Protein AF-A0A1H8LAN0-F1 (afdb_monomer_lite)

Sequence (332 aa):
MALQALLEEQQTVLEVLNEGLVVLDEQGCIKALNHYARQLFRVGRDLLGSPFKSLGQSELSDAVLLGGGEGVRDLDCTFELHDRSHLACLVSVCPLEQGGRIVSLRENRRGTIFLDEIGDMSFDAQVSLLRVLQEGEVTRVGAKKSLRVNVRIIAATHRNLSQAVAEGAFREDLYYRLNVLNLTVPPLRMRRDDVPLLARHFLARCARSLRKSTRDLSAGALDMLGAYDWPGNVRELENVIERATNLAMSELIQPGDLALEIRQRGRPSTWGSAPEPRTAPDLGTHEMNAIIAALTDTRGNIRLAAQRLNVSRGGLYNKMSRYGLKVDAFRS

Secondary structure (DSSP, 8-state):
-HHHHHHHHHHHHHHHT--EEEEEETTSBEEEE-HHHHHHHT--STTTTSBGGGS-B-S--HHHHSTTSPPEEEEEEEEE-TTS-EEEEEEEEEEETTTEEEEEEEE---EEEEE--GGG--HHHHHHHHHHHHH-EEE-TT-SSEEE--EEEEE--SS-HHHHHHTTSS-HHHHHHHTTS--PPPPGGG-GGGHHHHHHHHHHHHHHHHT----EE-HHHHHHHHHS---S-HHHHHHHHHHHHHH--SSEE-GGGS------------S-----------HHHHHHHHHHHHHHHTTT-HHHHHHHTT--HHHHHHHHHHTT--GGGG--

Structure (mmCIF, N/CA/C/O backbone):
data_AF-A0A1H8LAN0-F1
#
_entry.id   AF-A0A1H8LAN0-F1
#
loop_
_atom_site.group_PDB
_atom_site.id
_atom_site.type_symbol
_atom_site.label_atom_id
_atom_site.label_alt_id
_atom_site.label_comp_id
_atom_site.label_asym_id
_atom_site.label_entity_id
_atom_site.label_seq_id
_atom_site.pdbx_PDB_ins_code
_atom_site.Cartn_x
_atom_site.Cartn_y
_atom_site.Cartn_z
_atom_site.occupancy
_atom_site.B_iso_or_equiv
_atom_site.auth_seq_id
_atom_site.auth_comp_id
_atom_site.auth_asym_id
_atom_site.auth_atom_id
_atom_site.pdbx_PDB_model_num
ATOM 1 N N . MET A 1 1 ? -5.480 48.713 18.761 1.00 55.84 1 MET A N 1
ATOM 2 C CA . MET A 1 1 ? -4.694 48.199 17.617 1.00 55.84 1 MET A CA 1
ATOM 3 C C . MET A 1 1 ? -3.813 47.016 18.021 1.00 55.84 1 MET A C 1
ATOM 5 O O . MET A 1 1 ? -4.002 45.960 17.446 1.00 55.84 1 MET A O 1
ATOM 9 N N . ALA A 1 2 ? -2.954 47.112 19.050 1.00 56.16 2 ALA A N 1
ATOM 10 C CA . ALA A 1 2 ? -2.100 45.984 19.474 1.00 56.16 2 ALA A CA 1
ATOM 11 C C . ALA A 1 2 ? -2.869 44.741 19.981 1.00 56.16 2 ALA A C 1
ATOM 13 O O . ALA A 1 2 ? -2.520 43.626 19.622 1.00 56.16 2 ALA A O 1
ATOM 14 N N . LEU A 1 3 ? -3.948 44.919 20.758 1.00 39.88 3 LEU A N 1
ATOM 15 C CA . LEU A 1 3 ? -4.743 43.795 21.282 1.00 39.88 3 LEU A CA 1
ATOM 16 C C . LEU A 1 3 ? -5.518 43.043 20.184 1.00 39.88 3 LEU A C 1
ATOM 18 O O . LEU A 1 3 ? -5.616 41.827 20.233 1.00 39.88 3 LEU A O 1
ATOM 22 N N . GLN A 1 4 ? -6.044 43.757 19.183 1.00 53.31 4 GLN A N 1
ATOM 23 C CA . GLN A 1 4 ? -6.735 43.142 18.040 1.00 53.31 4 GLN A CA 1
ATOM 24 C C . GLN A 1 4 ? -5.767 42.364 17.150 1.00 53.31 4 GLN A C 1
ATOM 26 O O . GLN A 1 4 ? -6.076 41.238 16.790 1.00 53.31 4 GLN A O 1
ATOM 31 N N . ALA A 1 5 ? -4.580 42.915 16.880 1.00 49.34 5 ALA A N 1
ATOM 32 C CA . ALA A 1 5 ? -3.540 42.210 16.134 1.00 49.34 5 ALA A CA 1
ATOM 33 C C . ALA A 1 5 ? -3.068 40.941 16.867 1.00 49.34 5 ALA A C 1
ATOM 35 O O . ALA A 1 5 ? -2.902 39.899 16.247 1.00 49.34 5 ALA A O 1
ATOM 36 N N . LEU A 1 6 ? -2.930 41.002 18.197 1.00 47.97 6 LEU A N 1
ATOM 37 C CA . LEU A 1 6 ? -2.543 39.849 19.013 1.00 47.97 6 LEU A CA 1
ATOM 38 C C . LEU A 1 6 ? -3.645 38.776 19.063 1.00 47.97 6 LEU A C 1
ATOM 40 O O . LEU A 1 6 ? -3.348 37.586 19.057 1.00 47.97 6 LEU A O 1
ATOM 44 N N . LEU A 1 7 ? -4.918 39.186 19.079 1.00 47.97 7 LEU A N 1
ATOM 45 C CA . LEU A 1 7 ? -6.062 38.275 18.982 1.00 47.97 7 LEU A CA 1
ATOM 46 C C . LEU A 1 7 ? -6.155 37.621 17.598 1.00 47.97 7 LEU A C 1
ATOM 48 O O . LEU A 1 7 ? -6.409 36.424 17.526 1.00 47.97 7 LEU A O 1
ATOM 52 N N . GLU A 1 8 ? -5.910 38.365 16.518 1.00 54.00 8 GLU A N 1
ATOM 53 C CA . GLU A 1 8 ? -5.863 37.824 15.152 1.00 54.00 8 GLU A CA 1
ATOM 54 C C . GLU A 1 8 ? -4.692 36.848 14.962 1.00 54.00 8 GLU A C 1
ATOM 56 O O . GLU A 1 8 ? -4.867 35.778 14.378 1.00 54.00 8 GLU A O 1
ATOM 61 N N . GLU A 1 9 ? -3.514 37.163 15.506 1.00 54.69 9 GLU A N 1
ATOM 62 C CA . GLU A 1 9 ? -2.340 36.285 15.474 1.00 54.69 9 GLU A CA 1
ATOM 63 C C . GLU A 1 9 ? -2.584 34.996 16.274 1.00 54.69 9 GLU A C 1
ATOM 65 O O . GLU A 1 9 ? -2.362 33.896 15.764 1.00 54.69 9 GLU A O 1
ATOM 70 N N . GLN A 1 10 ? -3.141 35.100 17.488 1.00 51.84 10 GLN A N 1
ATOM 71 C CA . GLN A 1 10 ? -3.534 33.929 18.275 1.00 51.84 10 GLN A CA 1
ATOM 72 C C . GLN A 1 10 ? -4.615 33.102 17.577 1.00 51.84 10 GLN A C 1
ATOM 74 O O . GLN A 1 10 ? -4.529 31.877 17.558 1.00 51.84 10 GLN A O 1
ATOM 79 N N . GLN A 1 11 ? -5.607 33.739 16.957 1.00 51.75 11 GLN A N 1
ATOM 80 C CA . GLN A 1 11 ? -6.664 33.041 16.232 1.00 51.75 11 GLN A CA 1
ATOM 81 C C . GLN A 1 11 ? -6.118 32.298 15.002 1.00 51.75 11 GLN A C 1
ATOM 83 O O . GLN A 1 11 ? -6.487 31.147 14.779 1.00 51.75 11 GLN A O 1
ATOM 88 N N . THR A 1 12 ? -5.162 32.895 14.286 1.00 55.06 12 THR A N 1
ATOM 89 C CA . THR A 1 12 ? -4.458 32.263 13.157 1.00 55.06 12 THR A CA 1
ATOM 90 C C . THR A 1 12 ? -3.647 31.045 13.613 1.00 55.06 12 THR A C 1
ATOM 92 O O . THR A 1 12 ? -3.709 29.988 12.988 1.00 55.06 12 THR A O 1
ATOM 95 N N . VAL A 1 13 ? -2.927 31.142 14.738 1.00 54.59 13 VAL A N 1
ATOM 96 C CA . VAL A 1 13 ? -2.181 30.008 15.318 1.00 54.59 13 VAL A CA 1
ATOM 97 C C . VAL A 1 13 ? -3.124 28.868 15.711 1.00 54.59 13 VAL A C 1
ATOM 99 O O . VAL A 1 13 ? -2.825 27.706 15.442 1.00 54.59 13 VAL A O 1
ATOM 102 N N . LEU A 1 14 ? -4.284 29.182 16.292 1.00 52.09 14 LEU A N 1
ATOM 103 C CA . LEU A 1 14 ? -5.286 28.184 16.678 1.00 52.09 14 LEU A CA 1
ATOM 104 C C . LEU A 1 14 ? -5.975 27.523 15.470 1.00 52.09 14 LEU A C 1
ATOM 106 O O . LEU A 1 14 ? -6.468 26.404 15.598 1.00 52.09 14 LEU A O 1
ATOM 110 N N . GLU A 1 15 ? -6.004 28.177 14.306 1.00 52.09 15 GLU A N 1
ATOM 111 C CA . GLU A 1 15 ? -6.536 27.617 13.054 1.00 52.09 15 GLU A CA 1
ATOM 112 C C . GLU A 1 15 ? -5.558 26.651 12.364 1.00 52.09 15 GLU A C 1
ATOM 114 O O . GLU A 1 15 ? -5.991 25.673 11.755 1.00 52.09 15 GLU A O 1
ATOM 119 N N . VAL A 1 16 ? -4.244 26.853 12.512 1.00 50.50 16 VAL A N 1
ATOM 120 C CA . VAL A 1 16 ? -3.209 25.965 11.939 1.00 50.50 16 VAL A CA 1
ATOM 121 C C . VAL A 1 16 ? -3.155 24.597 12.634 1.00 50.50 16 VAL A C 1
ATOM 123 O O . VAL A 1 16 ? -2.694 23.617 12.044 1.00 50.50 16 VAL A O 1
ATOM 126 N N . LEU A 1 17 ? -3.651 24.493 13.869 1.00 55.66 17 LEU A N 1
ATOM 127 C CA . LEU A 1 17 ? -3.504 23.286 14.685 1.00 55.66 17 LEU A CA 1
ATOM 128 C C . LEU A 1 17 ? -4.363 22.092 14.222 1.00 55.66 17 LEU A C 1
ATOM 130 O O . LEU A 1 17 ? -4.127 20.986 14.693 1.00 55.66 17 LEU A O 1
ATOM 134 N N . ASN A 1 18 ? -5.308 22.255 13.281 1.00 65.12 18 ASN A N 1
ATOM 135 C CA . ASN A 1 18 ? -6.290 21.211 12.914 1.00 65.12 18 ASN A CA 1
ATOM 136 C C . ASN A 1 18 ? -6.990 20.589 14.149 1.00 65.12 18 ASN A C 1
ATOM 138 O O . ASN A 1 18 ? -7.398 19.427 14.128 1.00 65.12 18 ASN A O 1
ATOM 142 N N . GLU A 1 19 ? -7.113 21.358 15.236 1.00 80.94 19 GLU A N 1
ATOM 143 C CA . GLU A 1 19 ? -7.798 20.965 16.465 1.00 80.94 19 GLU A CA 1
ATOM 144 C C . GLU A 1 19 ? -8.987 21.899 16.704 1.00 80.94 19 GLU A C 1
ATOM 146 O O . GLU A 1 19 ? -8.909 23.124 16.558 1.00 80.94 19 GLU A O 1
ATOM 151 N N . GLY A 1 20 ? -10.125 21.316 17.059 1.00 85.81 20 GLY A N 1
ATOM 152 C CA . GLY A 1 20 ? -11.320 22.041 17.451 1.00 85.81 20 GLY A CA 1
ATOM 153 C C . GLY A 1 20 ? -11.174 22.434 18.904 1.00 85.81 20 GLY A C 1
ATOM 154 O O . GLY A 1 20 ? -11.032 21.570 19.757 1.00 85.81 20 GLY A O 1
ATOM 155 N N . LEU A 1 21 ? -11.200 23.725 19.201 1.00 87.62 21 LEU A N 1
ATOM 156 C CA . LEU A 1 21 ? -11.059 24.216 20.565 1.00 87.62 21 LEU A CA 1
ATOM 157 C C . LEU A 1 21 ? -12.384 24.791 21.037 1.00 87.62 21 LEU A C 1
ATOM 159 O O . LEU A 1 21 ? -12.949 25.672 20.383 1.00 87.62 21 LEU A O 1
ATOM 163 N N . VAL A 1 22 ? -12.851 24.304 22.183 1.00 88.94 22 VAL A N 1
ATOM 164 C CA . VAL A 1 22 ? -14.050 24.780 22.873 1.00 88.94 22 VAL A CA 1
ATOM 165 C C . VAL A 1 22 ? -13.671 25.148 24.303 1.00 88.94 22 VAL A C 1
ATOM 167 O O . VAL A 1 22 ? -13.083 24.348 25.024 1.00 88.94 22 VAL A O 1
ATOM 170 N N . VAL A 1 23 ? -13.995 26.367 24.717 1.00 88.62 23 VAL A N 1
ATOM 171 C CA . VAL A 1 23 ? -13.760 26.860 26.078 1.00 88.62 23 VAL A CA 1
ATOM 172 C C . VAL A 1 23 ? -15.078 26.846 26.834 1.00 88.62 23 VAL A C 1
ATOM 174 O O . VAL A 1 23 ? -16.063 27.413 26.359 1.00 88.62 23 VAL A O 1
ATOM 177 N N . LEU A 1 24 ? -15.080 26.226 28.010 1.00 89.31 24 LEU A N 1
ATOM 178 C CA . LEU A 1 24 ? -16.229 26.084 28.898 1.00 89.31 24 LEU A CA 1
ATOM 179 C C . LEU A 1 24 ? -16.046 26.901 30.184 1.00 89.31 24 LEU A C 1
ATOM 181 O O . LEU A 1 24 ? -14.918 27.061 30.662 1.00 89.31 24 LEU A O 1
ATOM 185 N N . ASP A 1 25 ? -17.147 27.401 30.744 1.00 89.19 25 ASP A N 1
ATOM 186 C CA . ASP A 1 25 ? -17.198 27.932 32.115 1.00 89.19 25 ASP A CA 1
ATOM 187 C C . ASP A 1 25 ? -17.304 26.813 33.174 1.00 89.19 25 ASP A C 1
ATOM 189 O O . ASP A 1 25 ? -17.274 25.624 32.849 1.00 89.19 25 ASP A O 1
ATOM 193 N N . GLU A 1 26 ? -17.400 27.182 34.458 1.00 86.56 26 GLU A N 1
ATOM 194 C CA . GLU A 1 26 ? -17.542 26.231 35.576 1.00 86.56 26 GLU A CA 1
ATOM 195 C C . GLU A 1 26 ? -18.801 25.363 35.465 1.00 86.56 26 GLU A C 1
ATOM 197 O O . GLU A 1 26 ? -18.817 24.231 35.957 1.00 86.56 26 GLU A O 1
ATOM 202 N N . GLN A 1 27 ? -19.838 25.889 34.809 1.00 85.94 27 GLN A N 1
ATOM 203 C CA . GLN A 1 27 ? -21.132 25.249 34.600 1.00 85.94 27 GLN A CA 1
ATOM 204 C C . GLN A 1 27 ? -21.158 24.374 33.333 1.00 85.94 27 GLN A C 1
ATOM 206 O O . GLN A 1 27 ? -22.171 23.728 33.061 1.00 85.94 27 GLN A O 1
ATOM 211 N N . GLY A 1 28 ? -20.056 24.302 32.576 1.00 85.06 28 GLY A N 1
ATOM 212 C CA . GLY A 1 28 ? -19.956 23.503 31.353 1.00 85.06 28 GLY A CA 1
ATOM 213 C C . GLY A 1 28 ? -20.622 24.148 30.130 1.00 85.06 28 GLY A C 1
ATOM 214 O O . GLY A 1 28 ? -20.894 23.458 29.140 1.00 85.06 28 GLY A O 1
ATOM 215 N N . CYS A 1 29 ? -20.895 25.452 30.180 1.00 90.31 29 CYS A N 1
ATOM 216 C CA . CYS A 1 29 ? -21.455 26.223 29.076 1.00 90.31 29 CYS A CA 1
ATOM 217 C C . CYS A 1 29 ? -20.354 26.822 28.193 1.00 90.31 29 CYS A C 1
ATOM 219 O O . CYS A 1 29 ? -19.275 27.197 28.653 1.00 90.31 29 CYS A O 1
ATOM 221 N N . ILE A 1 30 ? -20.627 26.914 26.891 1.00 90.12 30 ILE A N 1
ATOM 222 C CA . ILE A 1 30 ? -19.649 27.320 25.877 1.00 90.12 30 ILE A CA 1
ATOM 223 C C . ILE A 1 30 ? -19.386 28.829 25.969 1.00 90.12 30 ILE A C 1
ATOM 225 O O . ILE A 1 30 ? -20.227 29.639 25.580 1.00 90.12 30 ILE A O 1
ATOM 229 N N . LYS A 1 31 ? -18.187 29.217 26.417 1.00 89.62 31 LYS A N 1
ATOM 230 C CA . LYS A 1 31 ? -17.708 30.613 26.403 1.00 89.62 31 LYS A CA 1
ATOM 231 C C . LYS A 1 31 ? -17.110 31.011 25.061 1.00 89.62 31 LYS A C 1
ATOM 233 O O . LYS A 1 31 ? -17.224 32.164 24.653 1.00 89.62 31 LYS A O 1
ATOM 238 N N . ALA A 1 32 ? -16.441 30.077 24.394 1.00 85.19 32 ALA A N 1
ATOM 239 C CA . ALA A 1 32 ? -15.828 30.307 23.094 1.00 85.19 32 ALA A CA 1
ATOM 240 C C . ALA A 1 32 ? -15.686 28.995 22.323 1.00 85.19 32 ALA A C 1
ATOM 242 O O . ALA A 1 32 ? -15.498 27.936 22.919 1.00 85.19 32 ALA A O 1
ATOM 243 N N . LEU A 1 33 ? -15.712 29.079 20.993 1.00 87.62 33 LEU A N 1
ATOM 244 C CA . LEU A 1 33 ? -15.202 28.014 20.139 1.00 87.62 33 LEU A CA 1
ATOM 245 C C . LEU A 1 33 ? -14.505 28.573 18.902 1.00 87.62 33 LEU A C 1
ATOM 247 O O . LEU A 1 33 ? -14.947 29.590 18.353 1.00 87.62 33 LEU A O 1
ATOM 251 N N . ASN A 1 34 ? -13.439 27.902 18.464 1.00 84.44 34 ASN A N 1
ATOM 252 C CA . ASN A 1 34 ? -12.720 28.280 17.250 1.00 84.44 34 ASN A CA 1
ATOM 253 C C . ASN A 1 34 ? -13.495 27.877 15.979 1.00 84.44 34 ASN A C 1
ATOM 255 O O . ASN A 1 34 ? -14.482 27.135 16.014 1.00 84.44 34 ASN A O 1
ATOM 259 N N . HIS A 1 35 ? -13.054 28.395 14.832 1.00 81.38 35 HIS A N 1
ATOM 260 C CA . HIS A 1 35 ? -13.694 28.132 13.544 1.00 81.38 35 HIS A CA 1
ATOM 261 C C . HIS A 1 35 ? -13.706 26.637 13.187 1.00 81.38 35 HIS A C 1
ATOM 263 O O . HIS A 1 35 ? -14.726 26.121 12.735 1.00 81.38 35 HIS A O 1
ATOM 269 N N . TYR A 1 36 ? -12.611 25.924 13.454 1.00 82.50 36 TYR A N 1
ATOM 270 C CA . TYR A 1 36 ? -12.508 24.499 13.148 1.00 82.50 36 TYR A CA 1
ATOM 271 C C . TYR A 1 36 ? -13.496 23.649 13.966 1.00 82.50 36 TYR A C 1
ATOM 273 O O . TYR A 1 36 ? -14.184 22.808 13.394 1.00 82.50 36 TYR A O 1
ATOM 281 N N . ALA A 1 37 ? -13.686 23.929 15.263 1.00 86.69 37 ALA A N 1
ATOM 282 C CA . ALA A 1 37 ? -14.736 23.288 16.061 1.00 86.69 37 ALA A CA 1
ATOM 283 C C . ALA A 1 37 ? -16.140 23.540 15.477 1.00 86.69 37 ALA A C 1
ATOM 285 O O . ALA A 1 37 ? -16.954 22.623 15.422 1.00 86.69 37 ALA A O 1
ATOM 286 N N . ARG A 1 38 ? -16.428 24.745 14.960 1.00 87.25 38 ARG A N 1
ATOM 287 C CA . ARG A 1 38 ? -17.726 25.019 14.305 1.00 87.25 38 ARG A CA 1
ATOM 288 C C . ARG A 1 38 ? -17.934 24.145 13.076 1.00 87.25 38 ARG A C 1
ATOM 290 O O . ARG A 1 38 ? -19.030 23.630 12.874 1.00 87.25 38 ARG A O 1
ATOM 297 N N . GLN A 1 39 ? -16.885 23.976 12.273 1.00 84.94 39 GLN A N 1
ATOM 298 C CA . GLN A 1 39 ? -16.926 23.135 11.080 1.00 84.94 39 GLN A CA 1
ATOM 299 C C . GLN A 1 39 ? -17.098 21.654 11.425 1.00 84.94 39 GLN A C 1
ATOM 301 O O . GLN A 1 39 ? -17.929 20.996 10.805 1.00 84.94 39 GLN A O 1
ATOM 306 N N . LEU A 1 40 ? -16.370 21.153 12.431 1.00 84.25 40 LEU A N 1
ATOM 307 C CA . LEU A 1 40 ? -16.461 19.761 12.883 1.00 84.25 40 LEU A CA 1
ATOM 308 C C . LEU A 1 40 ? -17.890 19.380 13.277 1.00 84.25 40 LEU A C 1
ATOM 310 O O . LEU A 1 40 ? -18.420 18.384 12.793 1.00 84.25 40 LEU A O 1
ATOM 314 N N . PHE A 1 41 ? -18.532 20.201 14.109 1.00 86.19 41 PHE A N 1
ATOM 315 C CA . PHE A 1 41 ? -19.883 19.936 14.612 1.00 86.19 41 PHE A CA 1
ATOM 316 C C . PHE A 1 41 ? -20.995 20.451 13.684 1.00 86.19 41 PHE A C 1
ATOM 318 O O . PHE A 1 41 ? -22.172 20.210 13.941 1.00 86.19 41 PHE A O 1
ATOM 325 N N . ARG A 1 42 ? -20.633 21.138 12.589 1.00 85.12 42 ARG A N 1
ATOM 326 C CA . ARG A 1 42 ? -21.555 21.746 11.610 1.00 85.12 42 ARG A CA 1
ATOM 327 C C . ARG A 1 42 ? -22.541 22.728 12.248 1.00 85.12 42 ARG A C 1
ATOM 329 O O . ARG A 1 42 ? -23.721 22.754 11.911 1.00 85.12 42 ARG A O 1
ATOM 336 N N . VAL A 1 43 ? -22.056 23.535 13.185 1.00 83.00 43 VAL A N 1
ATOM 337 C CA . VAL A 1 43 ? -22.893 24.408 14.019 1.00 83.00 43 VAL A CA 1
ATOM 338 C C . VAL A 1 43 ? -22.756 25.893 13.677 1.00 83.00 43 VAL A C 1
ATOM 340 O O . VAL A 1 43 ? -21.696 26.369 13.264 1.00 83.00 43 VAL A O 1
ATOM 343 N N . GLY A 1 44 ? -23.853 26.634 13.872 1.00 75.38 44 GLY A N 1
ATOM 344 C CA . GLY A 1 44 ? -23.935 28.085 13.675 1.00 75.38 44 GLY A CA 1
ATOM 345 C C . GLY A 1 44 ? -23.300 28.914 14.801 1.00 75.38 44 GLY A C 1
ATOM 346 O O . GLY A 1 44 ? -22.640 28.394 15.700 1.00 75.38 44 GLY A O 1
ATOM 347 N N . ARG A 1 45 ? -23.489 30.241 14.757 1.00 67.62 45 ARG A N 1
ATOM 348 C CA . ARG A 1 45 ? -22.907 31.184 15.738 1.00 67.62 45 ARG A CA 1
ATOM 349 C C . ARG A 1 45 ? -23.653 31.232 17.082 1.00 67.62 45 ARG A C 1
ATOM 351 O O . ARG A 1 45 ? -23.083 31.725 18.052 1.00 67.62 45 ARG A O 1
ATOM 358 N N . ASP A 1 46 ? -24.852 30.662 17.165 1.00 74.94 46 ASP A N 1
ATOM 359 C CA . ASP A 1 46 ? -25.794 30.849 18.283 1.00 74.94 46 ASP A CA 1
ATOM 360 C C . ASP A 1 46 ? -25.627 29.833 19.429 1.00 74.94 46 ASP A C 1
ATOM 362 O O . ASP A 1 46 ? -26.594 29.434 20.071 1.00 74.94 46 ASP A O 1
ATOM 366 N N . LEU A 1 47 ? -24.396 29.382 19.689 1.00 80.31 47 LEU A N 1
ATOM 367 C CA . LEU A 1 47 ? -24.106 28.370 20.716 1.00 80.31 47 LEU A CA 1
ATOM 368 C C . LEU A 1 47 ? -23.416 28.910 21.968 1.00 80.31 47 LEU A C 1
ATOM 370 O O . LEU A 1 47 ? -23.235 28.169 22.936 1.00 80.31 47 LEU A O 1
ATOM 374 N N . LEU A 1 48 ? -23.018 30.181 21.973 1.00 84.94 48 LEU A N 1
ATOM 375 C CA . LEU A 1 48 ? -22.402 30.784 23.152 1.00 84.94 48 LEU A CA 1
ATOM 376 C C . LEU A 1 48 ? -23.408 30.815 24.311 1.00 84.94 48 LEU A C 1
ATOM 378 O O . LEU A 1 48 ? -24.560 31.199 24.131 1.00 84.94 48 LEU A O 1
ATOM 382 N N . GLY A 1 49 ? -22.974 30.379 25.491 1.00 83.88 49 GLY A N 1
ATOM 383 C CA . GLY A 1 49 ? -23.819 30.238 26.679 1.00 83.88 49 GLY A CA 1
ATOM 384 C C . GLY A 1 49 ? -24.682 28.972 26.711 1.00 83.88 49 GLY A C 1
ATOM 385 O O . GLY A 1 49 ? -25.317 28.708 27.728 1.00 83.88 49 GLY A O 1
ATOM 386 N N . SER A 1 50 ? -24.696 28.165 25.645 1.00 89.38 50 SER A N 1
ATOM 387 C CA . SER A 1 50 ? -25.363 26.859 25.662 1.00 89.38 50 SER A CA 1
ATOM 388 C C . SER A 1 50 ? -24.473 25.780 26.306 1.00 89.38 50 SER A C 1
ATOM 390 O O . SER A 1 50 ? -23.244 25.910 26.272 1.00 89.38 50 SER A O 1
ATOM 392 N N . PRO A 1 51 ? -25.050 24.706 26.880 1.00 88.94 51 PRO A N 1
ATOM 393 C CA . PRO A 1 51 ? -24.273 23.591 27.429 1.00 88.94 51 PRO A CA 1
ATOM 394 C C . PRO A 1 51 ? -23.445 22.896 26.345 1.00 88.94 51 PRO A C 1
ATOM 396 O O . PRO A 1 51 ? -23.936 22.753 25.233 1.00 88.94 51 PRO A O 1
ATOM 399 N N . PHE A 1 52 ? -22.262 22.356 26.661 1.00 88.00 52 PHE A N 1
ATOM 400 C CA . PHE A 1 52 ? -21.420 21.625 25.690 1.00 88.00 52 PHE A CA 1
ATOM 401 C C . PHE A 1 52 ? -22.170 20.532 24.897 1.00 88.00 52 PHE A C 1
ATOM 403 O O . PHE A 1 52 ? -21.912 20.330 23.713 1.00 88.00 52 PHE A O 1
ATOM 410 N N . LYS A 1 53 ? -23.159 19.878 25.523 1.00 87.44 53 LYS A N 1
ATOM 411 C CA . LYS A 1 53 ? -24.043 18.875 24.898 1.00 87.44 53 LYS A CA 1
ATOM 412 C C . LYS A 1 53 ? -24.847 19.402 23.698 1.00 87.44 53 LYS A C 1
ATOM 414 O O . LYS A 1 53 ? -25.359 18.598 22.926 1.00 87.44 53 LYS A O 1
ATOM 419 N N . SER A 1 54 ? -24.964 20.720 23.521 1.00 86.19 54 SER A N 1
ATOM 420 C CA . SER A 1 54 ? -25.596 21.335 22.346 1.00 86.19 54 SER A CA 1
ATOM 421 C C . SER A 1 54 ? -24.806 21.106 21.052 1.00 86.19 54 SER A C 1
ATOM 423 O O . SER A 1 54 ? -25.390 21.156 19.972 1.00 86.19 54 SER A O 1
ATOM 425 N N . LEU A 1 55 ? -23.499 20.824 21.150 1.00 85.31 55 LEU A N 1
ATOM 426 C CA . LEU A 1 55 ? -22.657 20.467 20.005 1.00 85.31 55 LEU A CA 1
ATOM 427 C C . LEU A 1 55 ? -22.985 19.064 19.476 1.00 85.31 55 LEU A C 1
ATOM 429 O O . LEU A 1 55 ? -22.945 18.836 18.270 1.00 85.31 55 LEU A O 1
ATOM 433 N N . GLY A 1 56 ? -23.336 18.137 20.367 1.00 85.06 56 GLY A N 1
ATOM 434 C CA . GLY A 1 56 ? -23.700 16.760 20.047 1.00 85.06 56 GLY A CA 1
ATOM 435 C C . GLY A 1 56 ? -23.770 15.892 21.303 1.00 85.06 56 GLY A C 1
ATOM 436 O O . GLY A 1 56 ? -23.134 16.192 22.318 1.00 85.06 56 GLY A O 1
ATOM 437 N N . GLN A 1 57 ? -24.537 14.803 21.243 1.00 84.94 57 GLN A N 1
ATOM 438 C CA . GLN A 1 57 ? -24.586 13.829 22.337 1.00 84.94 57 GLN A CA 1
ATOM 439 C C . GLN A 1 57 ? -23.331 12.953 22.305 1.00 84.94 57 GLN A C 1
ATOM 441 O O . GLN A 1 57 ? -22.924 12.509 21.239 1.00 84.94 57 GLN A O 1
ATOM 446 N N . SER A 1 58 ? -22.698 12.713 23.454 1.00 84.81 58 SER A N 1
ATOM 447 C CA . SER A 1 58 ? -21.487 11.887 23.548 1.00 84.81 58 SER A CA 1
ATOM 448 C C . SER A 1 58 ? -21.411 11.147 24.880 1.00 84.81 58 SER A C 1
ATOM 450 O O . SER A 1 58 ? -22.181 11.414 25.801 1.00 84.81 58 SER A O 1
ATOM 452 N N . GLU A 1 59 ? -20.443 10.241 24.979 1.00 79.19 59 GLU A N 1
ATOM 453 C CA . GLU A 1 59 ? -20.131 9.450 26.177 1.00 79.19 59 GLU A CA 1
ATOM 454 C C . GLU A 1 59 ? -19.382 10.251 27.264 1.00 79.19 59 GLU A C 1
ATOM 456 O O . GLU A 1 59 ? -19.079 9.721 28.334 1.00 79.19 59 GLU A O 1
ATOM 461 N N . LEU A 1 60 ? -19.075 11.531 27.014 1.00 81.19 60 LEU A N 1
ATOM 462 C CA . LEU A 1 60 ? -18.406 12.399 27.982 1.00 81.19 60 LEU A CA 1
ATOM 463 C C . LEU A 1 60 ? -19.307 12.643 29.195 1.00 81.19 60 LEU A C 1
ATOM 465 O O . LEU A 1 60 ? -20.413 13.173 29.081 1.00 81.19 60 LEU A O 1
ATOM 469 N N . SER A 1 61 ? -18.812 12.284 30.378 1.00 77.38 61 SER A N 1
ATOM 470 C CA . SER A 1 61 ? -19.530 12.516 31.627 1.00 77.38 61 SER A CA 1
ATOM 471 C C . SER A 1 61 ? -19.486 13.992 32.030 1.00 77.38 61 SER A C 1
ATOM 473 O O . SER A 1 61 ? -18.474 14.676 31.863 1.00 77.38 61 SER A O 1
ATOM 475 N N . ASP A 1 62 ? -20.572 14.475 32.640 1.00 76.69 62 ASP A N 1
ATOM 476 C CA . ASP A 1 62 ? -20.659 15.863 33.118 1.00 76.69 62 ASP A CA 1
ATOM 477 C C . ASP A 1 62 ? -19.561 16.181 34.149 1.00 76.69 62 ASP A C 1
ATOM 479 O O . ASP A 1 62 ? -19.072 17.303 34.212 1.00 76.69 62 ASP A O 1
ATOM 483 N N . ALA A 1 63 ? -19.078 15.178 34.889 1.00 73.50 63 ALA A N 1
ATOM 484 C CA . ALA A 1 63 ? -17.966 15.321 35.830 1.00 73.50 63 ALA A CA 1
ATOM 485 C C . ALA A 1 63 ? -16.642 15.758 35.167 1.00 73.50 63 ALA A C 1
ATOM 487 O O . ALA A 1 63 ? -15.834 16.439 35.800 1.00 73.50 63 ALA A O 1
ATOM 488 N N . VAL A 1 64 ? -16.417 15.388 33.901 1.00 78.00 64 VAL A N 1
ATOM 489 C CA . VAL A 1 64 ? -15.224 15.789 33.133 1.00 78.00 64 VAL A CA 1
ATOM 490 C C . VAL A 1 64 ? -15.381 17.202 32.565 1.00 78.00 64 VAL A C 1
ATOM 492 O O . VAL A 1 64 ? -14.381 17.882 32.339 1.00 78.00 64 VAL A O 1
ATOM 495 N N . LEU A 1 65 ? -16.619 17.657 32.357 1.00 75.69 65 LEU A N 1
ATOM 496 C CA . LEU A 1 65 ? -16.945 18.944 31.735 1.00 75.69 65 LEU A CA 1
ATOM 497 C C . LEU A 1 65 ? -17.202 20.071 32.753 1.00 75.69 65 LEU A C 1
ATOM 499 O O . LEU A 1 65 ? -16.978 21.233 32.427 1.00 75.69 65 LEU A O 1
ATOM 503 N N . LEU A 1 66 ? -17.613 19.749 33.983 1.00 76.19 66 LEU A N 1
ATOM 504 C CA . LEU A 1 66 ? -17.894 20.707 35.063 1.00 76.19 66 LEU A CA 1
ATOM 505 C C . LEU A 1 66 ? -16.644 21.055 35.885 1.00 76.19 66 LEU A C 1
ATOM 507 O O . LEU A 1 66 ? -15.711 20.255 35.980 1.00 76.19 66 LEU A O 1
ATOM 511 N N . GLY A 1 67 ? -16.599 22.237 36.503 1.00 58.28 67 GLY A N 1
ATOM 512 C CA . GLY A 1 67 ? -15.483 22.659 37.362 1.00 58.28 67 GLY A CA 1
ATOM 513 C C . GLY A 1 67 ? -15.317 21.747 38.588 1.00 58.28 67 GLY A C 1
ATOM 514 O O . GLY A 1 67 ? -16.153 21.773 39.484 1.00 58.28 67 GLY A O 1
ATOM 515 N N . GLY A 1 68 ? -14.261 20.916 38.628 1.00 59.31 68 GLY A N 1
ATOM 516 C CA . GLY A 1 68 ? -13.951 20.062 39.792 1.00 59.31 68 GLY A CA 1
ATOM 517 C C . GLY A 1 68 ? -13.300 18.695 39.514 1.00 59.31 68 GLY A C 1
ATOM 518 O O . GLY A 1 68 ? -12.581 18.191 40.368 1.00 59.31 68 GLY A O 1
ATOM 519 N N . GLY A 1 69 ? -13.507 18.088 38.340 1.00 62.34 69 GLY A N 1
ATOM 520 C CA . GLY A 1 69 ? -12.881 16.807 37.954 1.00 62.34 69 GLY A CA 1
ATOM 521 C C . GLY A 1 69 ? -11.449 16.914 37.399 1.00 62.34 69 GLY A C 1
ATOM 522 O O . GLY A 1 69 ? -11.067 17.954 36.854 1.00 62.34 69 GLY A O 1
ATOM 523 N N . GLU A 1 70 ? -10.670 15.830 37.470 1.00 69.25 70 GLU A N 1
ATOM 524 C CA . GLU A 1 70 ? -9.357 15.743 36.811 1.00 69.25 70 GLU A CA 1
ATOM 525 C C . GLU A 1 70 ? -9.480 15.933 35.289 1.00 69.25 70 GLU A C 1
ATOM 527 O O . GLU A 1 70 ? -10.481 15.568 34.667 1.00 69.25 70 GLU A O 1
ATOM 532 N N . GLY A 1 71 ? -8.469 16.557 34.681 1.00 73.62 71 GLY A N 1
ATOM 533 C CA . GLY A 1 71 ? -8.394 16.672 33.227 1.00 73.62 71 GLY A CA 1
ATOM 534 C C . GLY A 1 71 ? -8.206 15.303 32.573 1.00 73.62 71 GLY A C 1
ATOM 535 O O . GLY A 1 71 ? -7.534 14.430 33.118 1.00 73.62 71 GLY A O 1
ATOM 536 N N . VAL A 1 72 ? -8.765 15.127 31.380 1.00 80.50 72 VAL A N 1
ATOM 537 C CA . VAL A 1 72 ? -8.640 13.892 30.595 1.00 80.50 72 VAL A CA 1
ATOM 538 C C . VAL A 1 72 ? -7.836 14.194 29.338 1.00 80.50 72 VAL A C 1
ATOM 540 O O . VAL A 1 72 ? -7.944 15.281 28.777 1.00 80.50 72 VAL A O 1
ATOM 543 N N . ARG A 1 73 ? -7.004 13.252 28.894 1.00 81.31 73 ARG A N 1
ATOM 544 C CA . ARG A 1 73 ? -6.210 13.393 27.669 1.00 81.31 73 ARG A CA 1
ATOM 545 C C . ARG A 1 73 ? -6.486 12.236 26.726 1.00 81.31 73 ARG A C 1
ATOM 547 O O . ARG A 1 73 ? -6.530 11.095 27.175 1.00 81.31 73 ARG A O 1
ATOM 554 N N . ASP A 1 74 ? -6.626 12.569 25.447 1.00 77.50 74 ASP A N 1
ATOM 555 C CA . ASP A 1 74 ? -6.772 11.635 24.327 1.00 77.50 74 ASP A CA 1
ATOM 556 C C . ASP A 1 74 ? -7.847 10.559 24.548 1.00 77.50 74 ASP A C 1
ATOM 558 O O . ASP A 1 74 ? -7.617 9.368 24.340 1.00 77.50 74 ASP A O 1
ATOM 562 N N . LEU A 1 75 ? -9.036 10.986 24.978 1.00 81.25 75 LEU A N 1
ATOM 563 C CA . LEU A 1 75 ? -10.198 10.114 25.097 1.00 81.25 75 LEU A CA 1
ATOM 564 C C . LEU A 1 75 ? -10.911 10.005 23.748 1.00 81.25 75 LEU A C 1
ATOM 566 O O . LEU A 1 75 ? -11.393 11.006 23.217 1.00 81.25 75 LEU A O 1
ATOM 570 N N . ASP A 1 76 ? -11.018 8.792 23.212 1.00 79.00 76 ASP A N 1
ATOM 571 C CA . ASP A 1 76 ? -11.854 8.524 22.043 1.00 79.00 76 ASP A CA 1
ATOM 572 C C . ASP A 1 76 ? -13.329 8.736 22.400 1.00 79.00 76 ASP A C 1
ATOM 574 O O . ASP A 1 76 ? -13.869 8.057 23.271 1.00 79.00 76 ASP A O 1
ATOM 578 N N . CYS A 1 77 ? -13.979 9.680 21.721 1.00 82.62 77 CYS A N 1
ATOM 579 C CA . CYS A 1 77 ? -15.400 9.966 21.882 1.00 82.62 77 CYS A CA 1
ATOM 580 C C . CYS A 1 77 ? -16.093 9.952 20.521 1.00 82.62 77 CYS A C 1
ATOM 582 O O . CYS A 1 77 ? -15.587 10.505 19.540 1.00 82.62 77 CYS A O 1
ATOM 584 N N . THR A 1 78 ? -17.291 9.376 20.477 1.00 83.81 78 THR A N 1
ATOM 585 C CA . THR A 1 78 ? -18.196 9.516 19.333 1.00 83.81 78 THR A CA 1
ATOM 586 C C . THR A 1 78 ? -19.301 10.495 19.699 1.00 83.81 78 THR A C 1
ATOM 588 O O . THR A 1 78 ? -19.964 10.334 20.722 1.00 83.81 78 THR A O 1
ATOM 591 N N . PHE A 1 79 ? -19.484 11.515 18.867 1.00 87.06 79 PHE A N 1
ATOM 592 C CA . PHE A 1 79 ? -20.548 12.499 18.990 1.00 87.06 79 PHE A CA 1
ATOM 593 C C . PHE A 1 79 ? -21.664 12.178 17.998 1.00 87.06 79 PHE A C 1
ATOM 595 O O . PHE A 1 79 ? -21.400 12.023 16.807 1.00 87.06 79 PHE A O 1
ATOM 602 N N . GLU A 1 80 ? -22.904 12.098 18.465 1.00 86.50 80 GLU A N 1
ATOM 603 C CA . GLU A 1 80 ? -24.097 12.124 17.620 1.00 86.50 80 GLU A CA 1
ATOM 604 C C . GLU A 1 80 ? -24.513 13.582 17.397 1.00 86.50 80 GLU A C 1
ATOM 606 O O . GLU A 1 80 ? -24.829 14.313 18.343 1.00 86.50 80 GLU A O 1
ATOM 611 N N . LEU A 1 81 ? -24.451 14.019 16.140 1.00 87.81 81 LEU A N 1
ATOM 612 C CA . LEU A 1 81 ? -24.761 15.382 15.725 1.00 87.81 81 LEU A CA 1
ATOM 613 C C . LEU A 1 81 ? -26.268 15.566 15.487 1.00 87.81 81 LEU A C 1
ATOM 615 O O . LEU A 1 81 ? -27.036 14.614 15.361 1.00 87.81 81 LEU A O 1
ATOM 619 N N . HIS 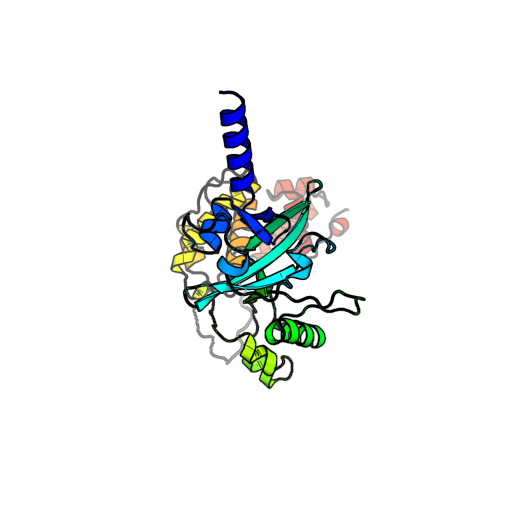A 1 82 ? -26.701 16.822 15.370 1.00 81.19 82 HIS A N 1
ATOM 620 C CA . HIS A 1 82 ? -28.106 17.195 15.159 1.00 81.19 82 HIS A CA 1
ATOM 621 C C . HIS A 1 82 ? -28.718 16.637 13.858 1.00 81.19 82 HIS A C 1
ATOM 623 O O . HIS A 1 82 ? -29.932 16.457 13.774 1.00 81.19 82 HIS A O 1
ATOM 629 N N . ASP A 1 83 ? -27.893 16.343 12.850 1.00 79.06 83 ASP A N 1
ATOM 630 C CA . ASP A 1 83 ? -28.291 15.713 11.585 1.00 79.06 83 ASP A CA 1
ATOM 631 C C . ASP A 1 83 ? -28.300 14.169 11.652 1.00 79.06 83 ASP A C 1
ATOM 633 O O . ASP A 1 83 ? -28.454 13.511 10.622 1.00 79.06 83 ASP A O 1
ATOM 637 N N . ARG A 1 84 ? -28.154 13.592 12.857 1.00 78.25 84 ARG A N 1
ATOM 638 C CA . ARG A 1 84 ? -27.990 12.152 13.141 1.00 78.25 84 ARG A CA 1
ATOM 639 C C . ARG A 1 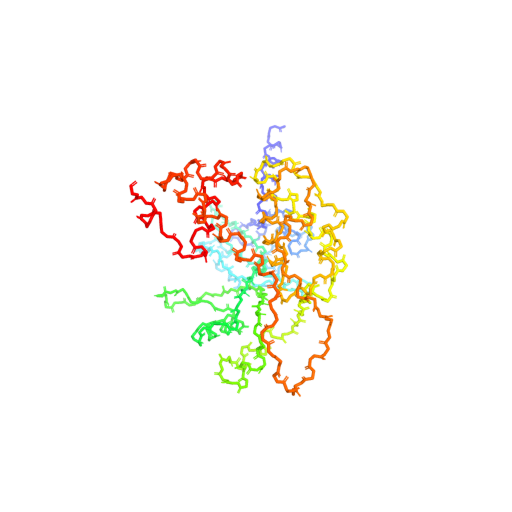84 ? -26.715 11.529 12.571 1.00 78.25 84 ARG A C 1
ATOM 641 O O . ARG A 1 84 ? -26.587 10.306 12.555 1.00 78.25 84 ARG A O 1
ATOM 648 N N . SER A 1 85 ? -25.772 12.330 12.076 1.00 81.69 85 SER A N 1
ATOM 649 C CA . SER A 1 85 ? -24.455 11.819 11.709 1.00 81.69 85 SER A CA 1
ATOM 650 C C . SER A 1 85 ? -23.581 11.617 12.948 1.00 81.69 85 SER A C 1
ATOM 652 O O . SER A 1 85 ? -23.815 12.205 14.004 1.00 81.69 85 SER A O 1
ATOM 654 N N . HIS A 1 86 ? -22.566 10.763 12.815 1.00 82.94 86 HIS A N 1
ATOM 655 C CA . HIS A 1 86 ? -21.608 10.498 13.881 1.00 82.94 86 HIS A CA 1
ATOM 656 C C . HIS A 1 86 ? -20.258 11.140 13.566 1.00 82.94 86 HIS A C 1
ATOM 658 O O . HIS A 1 86 ? -19.724 10.973 12.467 1.00 82.94 86 HIS A O 1
ATOM 664 N N . LEU A 1 87 ? -19.685 11.821 14.554 1.00 83.94 87 LEU A N 1
ATOM 665 C CA . LEU A 1 87 ? -18.355 12.413 14.507 1.00 83.94 87 LEU A CA 1
ATOM 666 C C . LEU A 1 87 ? -17.460 11.730 15.546 1.00 83.94 87 LEU A C 1
ATOM 668 O O . LEU A 1 87 ? -17.682 11.860 16.747 1.00 83.94 87 LEU A O 1
ATOM 672 N N . ALA A 1 88 ? -16.438 11.011 15.087 1.00 81.81 88 ALA A N 1
ATOM 673 C CA . ALA A 1 88 ? -15.430 10.426 15.966 1.00 81.81 88 ALA A CA 1
ATOM 674 C C . ALA A 1 88 ? -14.298 11.433 16.205 1.00 81.81 88 ALA A C 1
ATOM 676 O O . ALA A 1 88 ? -13.667 11.897 15.251 1.00 81.81 88 ALA A O 1
ATOM 677 N N . CYS A 1 89 ? -14.011 11.736 17.469 1.00 84.38 89 CYS A N 1
ATOM 678 C CA . CYS A 1 89 ? -12.959 12.664 17.866 1.00 84.38 89 CYS A CA 1
ATOM 679 C C . CYS A 1 89 ? -12.105 12.108 19.006 1.00 84.38 89 CYS A C 1
ATOM 681 O O . CYS A 1 89 ? -12.612 11.452 19.911 1.00 84.38 89 CYS A O 1
ATOM 683 N N . LEU A 1 90 ? -10.819 12.456 18.996 1.00 83.31 90 LEU A N 1
ATOM 684 C CA . LEU A 1 90 ? -9.990 12.418 20.196 1.00 83.31 90 LEU A CA 1
ATOM 685 C C . LEU A 1 90 ? -10.232 13.698 20.991 1.00 83.31 90 LEU A C 1
ATOM 687 O O . LEU A 1 90 ? -10.047 14.802 20.470 1.00 83.31 90 LEU A O 1
ATOM 691 N N . VAL A 1 91 ? -10.641 13.537 22.245 1.00 87.19 91 VAL A N 1
ATOM 692 C CA . VAL A 1 91 ? -11.018 14.629 23.137 1.00 87.19 91 VAL A CA 1
ATOM 693 C C . VAL A 1 91 ? -10.020 14.736 24.278 1.00 87.19 91 VAL A C 1
ATOM 695 O O . VAL A 1 91 ? -9.757 13.769 24.992 1.00 87.19 91 VAL A O 1
ATOM 698 N N . SER A 1 92 ? -9.478 15.932 24.476 1.00 85.88 92 SER A N 1
ATOM 699 C CA . SER A 1 92 ? -8.688 16.272 25.658 1.00 85.88 92 SER A CA 1
ATOM 700 C C . SER A 1 92 ? -9.350 17.423 26.394 1.00 85.88 92 SER A C 1
ATOM 702 O O . SER A 1 92 ? -9.704 18.424 25.781 1.00 85.88 92 SER A O 1
ATOM 704 N N . VAL A 1 93 ? -9.510 17.290 27.706 1.00 88.31 93 VAL A N 1
ATOM 705 C CA . VAL A 1 93 ? -10.141 18.285 28.569 1.00 88.31 93 VAL A CA 1
ATOM 706 C C . VAL A 1 93 ? -9.145 18.733 29.627 1.00 88.31 93 VAL A C 1
ATOM 708 O O . VAL A 1 93 ? -8.762 17.955 30.500 1.00 88.31 93 VAL A O 1
ATOM 711 N N . CYS A 1 94 ? -8.749 19.999 29.568 1.00 85.38 94 CYS A N 1
ATOM 712 C CA . CYS A 1 94 ? -7.795 20.608 30.487 1.00 85.38 94 CYS A CA 1
ATOM 713 C C . CYS A 1 94 ? -8.504 21.629 31.390 1.00 85.38 94 CYS A C 1
ATOM 715 O O . CYS A 1 94 ? -9.201 22.502 30.864 1.00 85.38 94 CYS A O 1
ATOM 717 N N . PRO A 1 95 ? -8.340 21.565 32.724 1.00 84.00 95 PRO A N 1
ATOM 718 C CA . PRO A 1 95 ? -8.852 22.598 33.617 1.00 84.00 95 PRO A CA 1
ATOM 719 C C . PRO A 1 95 ? -8.078 23.912 33.441 1.00 84.00 95 PRO A C 1
ATOM 721 O O . PRO A 1 95 ? -6.876 23.909 33.178 1.00 84.00 95 PRO A O 1
ATOM 724 N N . LEU A 1 96 ? -8.777 25.032 33.600 1.00 80.00 96 LEU A N 1
ATOM 725 C CA . LEU A 1 96 ? -8.216 26.381 33.645 1.00 80.00 96 LEU A CA 1
ATOM 726 C C . LEU A 1 96 ? -8.098 26.859 35.093 1.00 80.00 96 LEU A C 1
ATOM 728 O O . LEU A 1 96 ? -8.971 26.583 35.914 1.00 80.00 96 LEU A O 1
ATOM 732 N N . GLU A 1 97 ? -7.065 27.653 35.381 1.00 73.06 97 GLU A N 1
ATOM 733 C CA . GLU A 1 97 ? -6.817 28.222 36.717 1.00 73.06 97 GLU A CA 1
ATOM 734 C C . GLU A 1 97 ? -7.951 29.141 37.210 1.00 73.06 97 GLU A C 1
ATOM 736 O O . GLU A 1 97 ? -8.133 29.310 38.409 1.00 73.06 97 GLU A O 1
ATOM 741 N N . GLN A 1 98 ? -8.737 29.713 36.292 1.00 71.25 98 GLN A N 1
ATOM 742 C CA . GLN A 1 98 ? -9.816 30.668 36.580 1.00 71.25 98 GLN A CA 1
ATOM 743 C C . GLN A 1 98 ? -11.216 30.031 36.654 1.00 71.25 98 GLN A C 1
ATOM 745 O O . GLN A 1 98 ? -12.204 30.738 36.474 1.00 71.25 98 GLN A O 1
ATOM 750 N N . GLY A 1 99 ? -11.320 28.713 36.862 1.00 69.00 99 GLY A N 1
ATOM 751 C CA . GLY A 1 99 ? -12.624 28.048 36.977 1.00 69.00 99 GLY A CA 1
ATOM 752 C C . GLY A 1 99 ? -13.288 27.817 35.617 1.00 69.00 99 GLY A C 1
ATOM 753 O O . GLY A 1 99 ? -14.313 28.385 35.272 1.00 69.00 99 GLY A O 1
ATOM 754 N N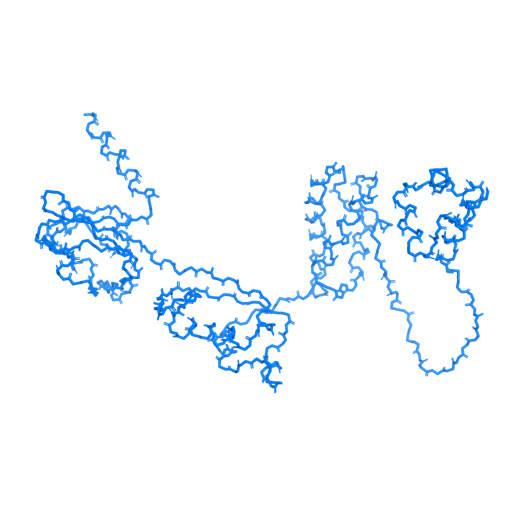 . GLY A 1 100 ? -12.686 26.994 34.771 1.00 83.12 100 GLY A N 1
ATOM 755 C CA . GLY A 1 100 ? -13.257 26.648 33.468 1.00 83.12 100 GLY A CA 1
ATOM 756 C C . GLY A 1 100 ? -12.486 25.509 32.834 1.00 83.12 100 GLY A C 1
ATOM 757 O O . GLY A 1 100 ? -11.579 24.951 33.458 1.00 83.12 100 GLY A O 1
ATOM 758 N N . ARG A 1 101 ? -12.818 25.151 31.594 1.00 85.31 101 ARG A N 1
ATOM 759 C CA . ARG A 1 101 ? -12.121 24.071 30.882 1.00 85.31 101 ARG A CA 1
ATOM 760 C C . ARG A 1 101 ? -11.853 24.418 29.431 1.00 85.31 101 ARG A C 1
ATOM 762 O O . ARG A 1 101 ? -12.654 25.084 28.785 1.00 85.31 101 ARG A O 1
ATOM 769 N N . ILE A 1 102 ? -10.741 23.918 28.908 1.00 87.00 102 ILE A N 1
ATOM 770 C CA . ILE A 1 102 ? -10.482 23.862 27.470 1.00 87.00 102 ILE A CA 1
ATOM 771 C C . ILE A 1 102 ? -10.695 22.425 27.019 1.00 87.00 102 ILE A C 1
ATOM 773 O O . ILE A 1 102 ? -10.062 21.508 27.538 1.00 87.00 102 ILE A O 1
ATOM 777 N N . VAL A 1 103 ? -11.566 22.250 26.035 1.00 88.12 103 VAL A N 1
ATOM 778 C CA . VAL A 1 103 ? -11.793 20.996 25.328 1.00 88.12 103 VAL A CA 1
ATOM 779 C C . VAL A 1 103 ? -11.120 21.105 23.961 1.00 88.12 103 VAL A C 1
ATOM 781 O O . VAL A 1 103 ? -11.524 21.926 23.137 1.00 88.12 103 VAL A O 1
ATOM 784 N N . SER A 1 104 ? -10.084 20.298 23.730 1.00 87.00 104 SER A N 1
ATOM 785 C CA . SER A 1 104 ? -9.499 20.073 22.405 1.00 87.00 104 SER A CA 1
ATOM 786 C C . SER A 1 104 ? -10.136 18.844 21.760 1.00 87.00 104 SER A C 1
ATOM 788 O O . SER A 1 104 ? -10.301 17.808 22.405 1.00 87.00 104 SER A O 1
ATOM 790 N N . LEU A 1 105 ? -10.520 18.991 20.495 1.00 87.19 105 LEU A N 1
ATOM 791 C CA . LEU A 1 105 ? -11.296 18.055 19.691 1.00 87.19 105 LEU A CA 1
ATOM 792 C C . LEU A 1 105 ? -10.539 17.817 18.391 1.00 87.19 105 LEU A C 1
ATOM 794 O O . LEU A 1 105 ? -10.542 18.648 17.486 1.00 87.19 105 LEU A O 1
ATOM 798 N N . ARG A 1 106 ? -9.889 16.669 18.272 1.00 83.81 106 ARG A N 1
ATOM 799 C CA . ARG A 1 106 ? -9.229 16.265 17.032 1.00 83.81 106 ARG A CA 1
ATOM 800 C C . ARG A 1 106 ? -10.115 15.298 16.285 1.00 83.81 106 ARG A C 1
ATOM 802 O O . ARG A 1 106 ? -10.496 14.279 16.849 1.00 83.81 106 ARG A O 1
ATOM 809 N N . GLU A 1 107 ? -10.430 15.592 15.027 1.00 78.06 107 GLU A N 1
ATOM 810 C CA . GLU A 1 107 ? -11.102 14.625 14.157 1.00 78.06 107 GLU A CA 1
ATOM 811 C C . GLU A 1 107 ? -10.284 13.330 14.141 1.00 78.06 107 GLU A C 1
ATOM 813 O O . GLU A 1 107 ? -9.107 13.331 13.770 1.00 78.06 107 GLU A O 1
ATOM 818 N N . ASN A 1 108 ? -10.901 12.219 14.542 1.00 65.25 108 ASN A N 1
ATOM 819 C CA . ASN A 1 108 ? -10.283 10.909 14.436 1.00 65.25 108 ASN A CA 1
ATOM 820 C C . ASN A 1 108 ? -10.377 10.470 12.969 1.00 65.25 108 ASN A C 1
ATOM 822 O O . ASN A 1 108 ? -11.202 9.637 12.582 1.00 65.25 108 ASN A O 1
ATOM 826 N N . ARG A 1 109 ? -9.562 11.094 12.110 1.00 58.34 109 ARG A N 1
ATOM 827 C CA . ARG A 1 109 ? -9.380 10.623 10.739 1.00 58.34 109 ARG A CA 1
ATOM 828 C C . ARG A 1 109 ? -8.855 9.200 10.830 1.00 58.34 109 ARG A C 1
ATOM 830 O O . ARG A 1 109 ? -7.787 8.984 11.397 1.00 58.34 109 ARG A O 1
ATOM 837 N N . ARG A 1 110 ? -9.587 8.239 10.250 1.00 62.38 110 ARG A N 1
ATOM 838 C CA . ARG A 1 110 ? -9.121 6.849 10.147 1.00 62.38 110 ARG A CA 1
ATOM 839 C C . ARG A 1 110 ? -7.702 6.845 9.584 1.00 62.38 110 ARG A C 1
ATOM 841 O O . ARG A 1 110 ? -7.502 7.166 8.411 1.00 62.38 110 ARG A O 1
ATOM 848 N N . GLY A 1 111 ? -6.727 6.457 10.403 1.00 69.88 111 GLY A N 1
ATOM 849 C CA . GLY A 1 111 ? -5.372 6.205 9.922 1.00 69.88 111 GLY A CA 1
ATOM 850 C C . GLY A 1 111 ? -5.419 5.117 8.850 1.00 69.88 111 GLY A C 1
ATOM 851 O O . GLY A 1 111 ? -6.236 4.206 8.944 1.00 69.88 111 GLY A O 1
ATOM 852 N N . THR A 1 112 ? -4.596 5.197 7.805 1.00 77.38 112 THR A N 1
ATOM 853 C CA . THR A 1 112 ? -4.520 4.123 6.800 1.00 77.38 112 THR A CA 1
ATOM 854 C C . THR A 1 112 ? -3.261 3.301 7.021 1.00 77.38 112 THR A C 1
ATOM 856 O O . THR A 1 112 ? -2.166 3.853 7.075 1.00 77.38 112 THR A O 1
ATOM 859 N N . ILE A 1 113 ? -3.421 1.985 7.134 1.00 85.38 113 ILE A N 1
ATOM 860 C CA . ILE A 1 113 ? -2.329 1.018 7.218 1.00 85.38 113 ILE A CA 1
ATOM 861 C C . ILE A 1 113 ? -2.258 0.275 5.887 1.00 85.38 113 ILE A C 1
ATOM 863 O O . ILE A 1 113 ? -3.258 -0.285 5.435 1.00 85.38 113 ILE A O 1
ATOM 867 N N . PHE A 1 114 ? -1.073 0.263 5.280 1.00 89.62 114 PHE A N 1
ATOM 868 C CA . PHE A 1 114 ? -0.765 -0.582 4.132 1.00 89.62 114 PHE A CA 1
ATOM 869 C C . PHE A 1 114 ? 0.036 -1.801 4.595 1.00 89.62 114 PHE A C 1
ATOM 871 O O . PHE A 1 114 ? 1.098 -1.643 5.196 1.00 89.62 114 PHE A O 1
ATOM 878 N N . LEU A 1 115 ? -0.485 -2.998 4.337 1.00 91.75 115 LEU A N 1
ATOM 879 C CA . LEU A 1 115 ? 0.159 -4.273 4.645 1.00 91.75 115 LEU A CA 1
ATOM 880 C C . LEU A 1 115 ? 0.577 -4.940 3.335 1.00 91.75 115 LEU A C 1
ATOM 882 O O . LEU A 1 115 ? -0.282 -5.315 2.538 1.00 91.75 115 LEU A O 1
ATOM 886 N N . ASP A 1 116 ? 1.879 -5.087 3.116 1.00 92.38 116 ASP A N 1
ATOM 887 C CA . ASP A 1 116 ? 2.407 -5.823 1.966 1.00 92.38 116 ASP A CA 1
ATOM 888 C C . ASP A 1 116 ? 2.649 -7.293 2.331 1.00 92.38 116 ASP A C 1
ATOM 890 O O . ASP A 1 116 ? 2.841 -7.626 3.500 1.00 92.38 116 ASP A O 1
ATOM 894 N N . GLU A 1 117 ? 2.619 -8.165 1.327 1.00 92.81 117 GLU A N 1
ATOM 895 C CA . GLU A 1 117 ? 2.902 -9.603 1.451 1.00 92.81 117 GLU A CA 1
ATOM 896 C C . GLU A 1 117 ? 2.080 -10.332 2.537 1.00 92.81 117 GLU A C 1
ATOM 898 O O . GLU A 1 117 ? 2.545 -11.259 3.197 1.00 92.81 117 GLU A O 1
ATOM 903 N N . ILE A 1 118 ? 0.796 -9.979 2.686 1.00 92.69 118 ILE A N 1
ATOM 904 C CA . ILE A 1 118 ? -0.067 -10.541 3.746 1.00 92.69 118 ILE A CA 1
ATOM 905 C C . ILE A 1 118 ? -0.215 -12.073 3.691 1.00 92.69 118 ILE A C 1
ATOM 907 O O . ILE A 1 118 ? -0.444 -12.721 4.710 1.00 92.69 118 ILE A O 1
ATOM 911 N N . GLY A 1 119 ? -0.052 -12.667 2.507 1.00 90.88 119 GLY A N 1
ATOM 912 C CA . GLY A 1 119 ? -0.104 -14.118 2.301 1.00 90.88 119 GLY A CA 1
ATOM 913 C C . GLY A 1 119 ? 1.067 -14.897 2.916 1.00 90.88 119 GLY A C 1
ATOM 914 O O . GLY A 1 119 ? 0.996 -16.121 2.977 1.00 90.88 119 GLY A O 1
ATOM 915 N N . ASP A 1 120 ? 2.121 -14.212 3.363 1.00 91.62 120 ASP A N 1
ATOM 916 C CA . ASP A 1 120 ? 3.300 -14.798 4.011 1.00 91.62 120 ASP A CA 1
ATOM 917 C C . ASP A 1 120 ? 3.257 -14.665 5.548 1.00 91.62 120 ASP A C 1
ATOM 919 O O . ASP A 1 120 ? 4.181 -15.082 6.248 1.00 91.62 120 ASP A O 1
ATOM 923 N N . MET A 1 121 ? 2.182 -14.091 6.102 1.00 92.06 121 MET A N 1
ATOM 924 C CA . MET A 1 121 ? 2.041 -13.881 7.543 1.00 92.06 121 MET A CA 1
ATOM 925 C C . MET A 1 121 ? 1.895 -15.194 8.320 1.00 92.06 121 MET A C 1
ATOM 927 O O . MET A 1 121 ? 1.113 -16.075 7.954 1.00 92.06 121 MET A O 1
ATOM 931 N N . SER A 1 122 ? 2.569 -15.272 9.473 1.00 93.75 122 SER A N 1
ATOM 932 C CA . SER A 1 122 ? 2.382 -16.365 10.431 1.00 93.75 122 SER A CA 1
ATOM 933 C C . SER A 1 122 ? 0.947 -16.413 10.966 1.00 93.75 122 SER A C 1
ATOM 935 O O . SER A 1 122 ? 0.247 -15.398 11.018 1.00 93.75 122 SER A O 1
ATOM 937 N N . PHE A 1 123 ? 0.514 -17.586 11.432 1.00 92.81 123 PHE A N 1
ATOM 938 C CA . PHE A 1 123 ? -0.825 -17.767 12.001 1.00 92.81 123 PHE A CA 1
ATOM 939 C C . PHE A 1 123 ? -1.125 -16.825 13.174 1.00 92.81 123 PHE A C 1
ATOM 941 O O . PHE A 1 123 ? -2.212 -16.253 13.235 1.00 92.81 123 PHE A O 1
ATOM 948 N N . ASP A 1 124 ? -0.162 -16.600 14.067 1.00 91.56 124 ASP A N 1
ATOM 949 C CA . ASP A 1 124 ? -0.337 -15.690 15.207 1.00 91.56 124 ASP A CA 1
ATOM 950 C C . ASP A 1 124 ? -0.541 -14.236 14.759 1.00 91.56 124 ASP A C 1
ATOM 952 O O . ASP A 1 124 ? -1.352 -13.491 15.324 1.00 91.56 124 ASP A O 1
ATOM 956 N N . ALA A 1 125 ? 0.162 -13.830 13.699 1.00 92.06 125 ALA A N 1
ATOM 957 C CA . ALA A 1 125 ? -0.000 -12.512 13.108 1.00 92.06 125 ALA A CA 1
ATOM 958 C C . ALA A 1 125 ? -1.364 -12.381 12.408 1.00 92.06 125 ALA A C 1
ATOM 960 O O . ALA A 1 125 ? -2.007 -11.337 12.520 1.00 92.06 125 ALA A O 1
ATOM 961 N N . GLN A 1 126 ? -1.850 -13.449 11.762 1.00 94.25 126 GLN A N 1
ATOM 962 C CA . GLN A 1 126 ? -3.200 -13.500 11.191 1.00 94.25 126 GLN A CA 1
ATOM 963 C C . GLN A 1 126 ? -4.278 -13.337 12.278 1.00 94.25 126 GLN A C 1
ATOM 965 O O . GLN A 1 126 ? -5.203 -12.548 12.101 1.00 94.25 126 GLN A O 1
ATOM 970 N N . VAL A 1 127 ? -4.140 -14.004 13.432 1.00 91.56 127 VAL A N 1
ATOM 971 C CA . VAL A 1 127 ? -5.066 -13.851 14.576 1.00 91.56 127 VAL A CA 1
ATOM 972 C C . VAL A 1 127 ? -5.042 -12.426 15.131 1.00 91.56 127 VAL A C 1
ATOM 974 O O . VAL A 1 127 ? -6.090 -11.850 15.424 1.00 91.56 127 VAL A O 1
ATOM 977 N N . SER A 1 128 ? -3.853 -11.837 15.253 1.00 90.38 128 SER A N 1
ATOM 978 C CA . SER A 1 128 ? -3.703 -10.464 15.744 1.00 90.38 128 SER A CA 1
ATOM 979 C C . SER A 1 128 ? -4.360 -9.463 14.795 1.00 90.38 128 SER A C 1
ATOM 981 O O . SER A 1 128 ? -5.130 -8.612 15.233 1.00 90.38 128 SER A O 1
ATOM 983 N N . LEU A 1 129 ? -4.127 -9.599 13.487 1.00 92.69 129 LEU A N 1
ATOM 984 C CA . LEU A 1 129 ? -4.749 -8.746 12.478 1.00 92.69 129 LEU A CA 1
ATOM 985 C C . LEU A 1 129 ? -6.266 -8.930 12.418 1.00 92.69 129 LEU A C 1
ATOM 987 O O . LEU A 1 129 ? -6.999 -7.956 12.246 1.00 92.69 129 LEU A O 1
ATOM 991 N N . LEU A 1 130 ? -6.743 -10.164 12.595 1.00 92.44 130 LEU A N 1
ATOM 992 C CA . LEU A 1 130 ? -8.164 -10.447 12.693 1.00 92.44 130 LEU A CA 1
ATOM 993 C C . LEU A 1 130 ? -8.785 -9.616 13.819 1.00 92.44 130 LEU A C 1
ATOM 995 O O . LEU A 1 130 ? -9.742 -8.901 13.546 1.00 92.44 130 LEU A O 1
ATOM 999 N N . ARG A 1 131 ? -8.207 -9.614 15.030 1.00 89.56 131 ARG A N 1
ATOM 1000 C CA . ARG A 1 131 ? -8.693 -8.785 16.155 1.00 89.56 131 ARG A CA 1
ATOM 1001 C C . ARG A 1 131 ? -8.729 -7.296 15.822 1.00 89.56 131 ARG A C 1
ATOM 1003 O O . ARG A 1 131 ? -9.726 -6.643 16.109 1.00 89.56 131 ARG A O 1
ATOM 1010 N N . VAL A 1 132 ? -7.719 -6.772 15.126 1.00 90.06 132 VAL A N 1
ATOM 1011 C CA . VAL A 1 132 ? -7.739 -5.375 14.654 1.00 90.06 132 VAL A CA 1
ATOM 1012 C C . VAL A 1 132 ? -8.922 -5.120 13.716 1.00 90.06 132 VAL A C 1
ATOM 1014 O O . VAL A 1 132 ? -9.610 -4.112 13.851 1.00 90.06 132 VAL A O 1
ATOM 1017 N N . LEU A 1 133 ? -9.195 -6.037 12.786 1.00 86.75 133 LEU A N 1
ATOM 1018 C CA . LEU A 1 133 ? -10.304 -5.923 11.834 1.00 86.75 133 LEU A CA 1
ATOM 1019 C C . LEU A 1 133 ? -11.685 -6.172 12.464 1.00 86.75 133 LEU A C 1
ATOM 1021 O O . LEU A 1 133 ? -12.678 -5.668 11.939 1.00 86.75 133 LEU A O 1
ATOM 1025 N N . GLN A 1 134 ? -11.783 -6.981 13.525 1.00 85.56 134 GLN A N 1
ATOM 1026 C CA . GLN A 1 134 ? -13.057 -7.308 14.184 1.00 85.56 134 GLN A CA 1
ATOM 1027 C C . GLN A 1 134 ? -13.412 -6.343 15.305 1.00 85.56 134 GLN A C 1
ATOM 1029 O O . GLN A 1 134 ? -14.516 -5.810 15.328 1.00 85.56 134 GLN A O 1
ATOM 1034 N N . GLU A 1 135 ? -12.484 -6.160 16.234 1.00 83.62 135 GLU A N 1
ATOM 1035 C CA . GLU A 1 135 ? -12.704 -5.481 17.508 1.00 83.62 135 GLU A CA 1
ATOM 1036 C C . GLU A 1 135 ? -12.202 -4.034 17.449 1.00 83.62 135 GLU A C 1
ATOM 1038 O O . GLU A 1 135 ? -12.608 -3.204 18.260 1.00 83.62 135 GLU A O 1
ATOM 1043 N N . GLY A 1 136 ? -11.350 -3.707 16.469 1.00 81.75 136 GLY A N 1
ATOM 1044 C CA . GLY A 1 136 ? -10.668 -2.419 16.426 1.00 81.75 136 GLY A CA 1
ATOM 1045 C C . GLY A 1 136 ? -9.710 -2.275 17.598 1.00 81.75 136 GLY A C 1
ATOM 1046 O O . GLY A 1 136 ? -9.569 -1.182 18.122 1.00 81.75 136 GLY A O 1
ATOM 1047 N N . GLU A 1 137 ? -9.099 -3.368 18.058 1.00 82.88 137 GLU A N 1
ATOM 1048 C CA . GLU A 1 137 ? -8.233 -3.378 19.236 1.00 82.88 137 GLU A CA 1
ATOM 1049 C C . GLU A 1 137 ? -6.831 -3.893 18.909 1.00 82.88 137 GLU A C 1
ATOM 1051 O O . GLU A 1 137 ? -6.655 -4.850 18.155 1.00 82.88 137 GLU A O 1
ATOM 1056 N N . VAL A 1 138 ? -5.819 -3.256 19.499 1.00 86.06 138 VAL A N 1
ATOM 1057 C CA . VAL A 1 138 ? -4.408 -3.648 19.397 1.00 86.06 138 VAL A CA 1
ATOM 1058 C C . VAL A 1 138 ? -3.816 -3.776 20.794 1.00 86.06 138 VAL A C 1
ATOM 1060 O O . VAL A 1 138 ? -3.968 -2.890 21.635 1.00 86.06 138 VAL A O 1
ATOM 1063 N N . THR A 1 139 ? -3.065 -4.848 21.031 1.00 83.12 139 THR A N 1
ATOM 1064 C CA . THR A 1 139 ? -2.281 -5.025 22.259 1.00 83.12 139 THR A CA 1
ATOM 1065 C C . THR A 1 139 ? -0.807 -4.792 21.959 1.00 83.12 139 THR A C 1
ATOM 1067 O O . THR A 1 139 ? -0.238 -5.422 21.070 1.00 83.12 139 THR A O 1
ATOM 1070 N N . ARG A 1 140 ? -0.163 -3.886 22.705 1.00 80.88 140 ARG A N 1
ATOM 1071 C CA . ARG A 1 140 ? 1.294 -3.708 22.610 1.00 80.88 140 ARG A CA 1
ATOM 1072 C C . ARG A 1 140 ? 1.998 -4.956 23.143 1.00 80.88 140 ARG A C 1
ATOM 1074 O O . ARG A 1 140 ? 1.521 -5.580 24.090 1.00 80.88 140 ARG A O 1
ATOM 1081 N N . VAL A 1 141 ? 3.160 -5.282 22.584 1.00 83.56 141 VAL A N 1
ATOM 1082 C CA . VAL A 1 141 ? 3.977 -6.409 23.060 1.00 83.56 141 VAL A CA 1
ATOM 1083 C C . VAL A 1 141 ? 4.293 -6.220 24.548 1.00 83.56 141 VAL A C 1
ATOM 1085 O O . VAL A 1 141 ? 4.793 -5.174 24.955 1.00 83.56 141 VAL A O 1
ATOM 1088 N N . GLY A 1 142 ? 3.951 -7.217 25.368 1.00 80.94 142 GLY A N 1
ATOM 1089 C CA . GLY A 1 142 ? 4.147 -7.191 26.823 1.00 80.94 142 GLY A CA 1
ATOM 1090 C C . GLY A 1 142 ? 3.107 -6.393 27.624 1.00 80.94 142 GLY A C 1
ATOM 1091 O O . GLY A 1 142 ? 3.142 -6.421 28.853 1.00 80.94 142 GLY A O 1
ATOM 1092 N N . ALA A 1 143 ? 2.160 -5.708 26.976 1.00 81.62 143 ALA A N 1
ATOM 1093 C CA . ALA A 1 143 ? 1.092 -4.992 27.669 1.00 81.62 143 ALA A CA 1
ATOM 1094 C C . ALA A 1 143 ? -0.095 -5.915 27.990 1.00 81.62 143 ALA A C 1
ATOM 1096 O O . ALA A 1 143 ? -0.452 -6.791 27.210 1.00 81.62 143 ALA A O 1
ATOM 1097 N N . LYS A 1 144 ? -0.749 -5.676 29.134 1.00 76.88 144 LYS A N 1
ATOM 1098 C CA . LYS A 1 144 ? -1.979 -6.391 29.531 1.00 76.88 144 LYS A CA 1
ATOM 1099 C C . LYS A 1 144 ? -3.266 -5.734 29.024 1.00 76.88 144 LYS A C 1
ATOM 1101 O O . LYS A 1 144 ? -4.309 -6.373 29.039 1.00 76.88 144 LYS A O 1
ATOM 1106 N N . LYS A 1 145 ? -3.207 -4.459 28.627 1.00 79.56 145 LYS A N 1
ATOM 1107 C CA . LYS A 1 145 ? -4.367 -3.685 28.165 1.00 79.56 145 LYS A CA 1
ATOM 1108 C C . LYS A 1 145 ? -4.339 -3.546 26.644 1.00 79.56 145 LYS A C 1
ATOM 1110 O O . LYS A 1 145 ? -3.286 -3.227 26.085 1.00 79.56 145 LYS A O 1
ATOM 1115 N N . SER A 1 146 ? -5.482 -3.782 26.005 1.00 80.75 146 SER A N 1
ATOM 1116 C CA . SER A 1 146 ? -5.719 -3.434 24.605 1.00 80.75 146 SER A CA 1
ATOM 1117 C C . SER A 1 146 ? -6.001 -1.936 24.461 1.00 80.75 146 SER A C 1
ATOM 1119 O O . SER A 1 146 ? -6.354 -1.249 25.422 1.00 80.75 146 SER A O 1
ATOM 1121 N N . LEU A 1 147 ? -5.783 -1.422 23.255 1.00 78.06 147 LEU A N 1
ATOM 1122 C CA . LEU A 1 147 ? -6.075 -0.052 22.853 1.00 78.06 147 LEU A CA 1
ATOM 1123 C C . LEU A 1 147 ? -7.019 -0.095 21.664 1.00 78.06 147 LEU A C 1
ATOM 1125 O O . LEU A 1 147 ? -6.760 -0.839 20.716 1.00 78.06 147 LEU A O 1
ATOM 1129 N N . ARG A 1 148 ? -8.072 0.719 21.700 1.00 77.38 148 ARG A N 1
ATOM 1130 C CA . ARG A 1 148 ? -8.950 0.911 20.549 1.00 77.38 148 ARG A CA 1
ATOM 1131 C C . ARG A 1 148 ? -8.213 1.695 19.464 1.00 77.38 148 ARG A C 1
ATOM 1133 O O . ARG A 1 148 ? -7.474 2.632 19.747 1.00 77.38 148 ARG A O 1
ATOM 1140 N N . VAL A 1 149 ? -8.383 1.269 18.219 1.00 78.62 149 VAL A N 1
ATOM 1141 C CA . VAL A 1 149 ? -7.811 1.881 17.024 1.00 78.62 149 VAL A CA 1
ATOM 1142 C C . VAL A 1 149 ? -8.870 1.960 15.934 1.00 78.62 149 VAL A C 1
ATOM 1144 O O . VAL A 1 149 ? -9.629 1.021 15.694 1.00 78.62 149 VAL A O 1
ATOM 1147 N N . ASN A 1 150 ? -8.889 3.087 15.231 1.00 74.12 150 ASN A N 1
ATOM 1148 C CA . ASN A 1 150 ? -9.776 3.312 14.102 1.00 74.12 150 ASN A CA 1
ATOM 1149 C C . ASN A 1 150 ? -8.940 3.460 12.828 1.00 74.12 150 ASN A C 1
ATOM 1151 O O . ASN A 1 150 ? -8.430 4.538 12.525 1.00 74.12 150 ASN A O 1
ATOM 1155 N N . VAL A 1 151 ? -8.759 2.361 12.091 1.00 80.38 151 VAL A N 1
ATOM 1156 C CA . VAL A 1 151 ? -7.879 2.327 10.914 1.00 80.38 151 VAL A CA 1
ATOM 1157 C C . VAL A 1 151 ? -8.584 1.799 9.671 1.00 80.38 151 VAL A C 1
ATOM 1159 O O . VAL A 1 151 ? -9.491 0.971 9.738 1.00 80.38 151 VAL A O 1
ATOM 1162 N N . ARG A 1 152 ? -8.174 2.296 8.509 1.00 80.19 152 ARG A N 1
ATOM 1163 C CA . ARG A 1 152 ? -8.436 1.698 7.203 1.00 80.19 152 ARG A CA 1
ATOM 1164 C C . ARG A 1 152 ? -7.263 0.786 6.870 1.00 80.19 152 ARG A C 1
ATOM 1166 O O . ARG A 1 152 ? -6.123 1.235 6.900 1.00 80.19 152 ARG A O 1
ATOM 1173 N N . ILE A 1 153 ? -7.534 -0.464 6.519 1.00 84.31 153 ILE A N 1
ATOM 1174 C CA . ILE A 1 153 ? -6.493 -1.402 6.093 1.00 84.31 153 ILE A CA 1
ATOM 1175 C C . ILE A 1 153 ? -6.551 -1.547 4.573 1.00 84.31 153 ILE A C 1
ATOM 1177 O O . ILE A 1 153 ? -7.623 -1.726 3.996 1.00 84.31 153 ILE A O 1
ATOM 1181 N N . ILE A 1 154 ? -5.391 -1.441 3.933 1.00 86.31 154 ILE A N 1
ATOM 1182 C CA . ILE A 1 154 ? -5.160 -1.800 2.536 1.00 86.31 154 ILE A CA 1
ATOM 1183 C C . ILE A 1 154 ? -4.110 -2.906 2.559 1.00 86.31 154 ILE A C 1
ATOM 1185 O O . ILE A 1 154 ? -3.042 -2.717 3.132 1.00 86.31 154 ILE A O 1
ATOM 1189 N N . ALA A 1 155 ? -4.412 -4.055 1.965 1.00 89.06 155 ALA A N 1
ATOM 1190 C CA . ALA A 1 155 ? -3.495 -5.186 1.926 1.00 89.06 155 ALA A CA 1
ATOM 1191 C C . ALA A 1 155 ? -3.114 -5.533 0.484 1.00 89.06 155 ALA A C 1
ATOM 1193 O O . ALA A 1 155 ? -3.935 -5.406 -0.425 1.00 89.06 155 ALA A O 1
ATOM 1194 N N . ALA A 1 156 ? -1.882 -5.990 0.293 1.00 89.06 156 ALA A N 1
ATOM 1195 C CA . ALA A 1 156 ? -1.371 -6.502 -0.968 1.00 89.06 156 ALA A CA 1
ATOM 1196 C C . ALA A 1 156 ? -0.706 -7.867 -0.758 1.00 89.06 156 ALA A C 1
ATOM 1198 O O . ALA A 1 156 ? -0.176 -8.176 0.309 1.00 89.06 156 ALA A O 1
ATOM 1199 N N . THR A 1 157 ? -0.758 -8.717 -1.780 1.00 90.88 157 THR A N 1
ATOM 1200 C CA . THR A 1 157 ? -0.042 -9.993 -1.799 1.00 90.88 157 THR A CA 1
ATOM 1201 C C . THR A 1 157 ? 0.172 -10.463 -3.232 1.00 90.88 157 THR A C 1
ATOM 1203 O O . THR A 1 157 ? -0.613 -10.152 -4.127 1.00 90.88 157 THR A O 1
ATOM 1206 N N . HIS A 1 158 ? 1.245 -11.223 -3.441 1.00 86.56 158 HIS A N 1
ATOM 1207 C CA . HIS A 1 158 ? 1.520 -11.928 -4.689 1.00 86.56 158 HIS A CA 1
ATOM 1208 C C . HIS A 1 158 ? 0.920 -13.348 -4.711 1.00 86.56 158 HIS A C 1
ATOM 1210 O O . HIS A 1 158 ? 0.948 -14.006 -5.751 1.00 86.56 158 HIS A O 1
ATOM 1216 N N . ARG A 1 159 ? 0.405 -13.837 -3.573 1.00 88.56 159 ARG A N 1
ATOM 1217 C CA . ARG A 1 159 ? -0.156 -15.183 -3.426 1.00 88.56 159 ARG A CA 1
ATOM 1218 C C . ARG A 1 159 ? -1.654 -15.191 -3.705 1.00 88.56 159 ARG A C 1
ATOM 1220 O O . ARG A 1 159 ? -2.361 -14.220 -3.439 1.00 88.56 159 ARG A O 1
ATOM 1227 N N . ASN A 1 160 ? -2.159 -16.327 -4.177 1.00 89.81 160 ASN A N 1
ATOM 1228 C CA . ASN A 1 160 ? -3.596 -16.543 -4.261 1.00 89.81 160 ASN A CA 1
ATOM 1229 C C . ASN A 1 160 ? -4.146 -16.924 -2.877 1.00 89.81 160 ASN A C 1
ATOM 1231 O O . ASN A 1 160 ? -3.999 -18.064 -2.439 1.00 89.81 160 ASN A O 1
ATOM 1235 N N . LEU A 1 161 ? -4.780 -15.970 -2.188 1.00 91.00 161 LEU A N 1
ATOM 1236 C CA . LEU A 1 161 ? -5.300 -16.203 -0.839 1.00 91.00 161 LEU A CA 1
ATOM 1237 C C . LEU A 1 161 ? -6.422 -17.245 -0.794 1.00 91.00 161 LEU A C 1
ATOM 1239 O O . LEU A 1 161 ? -6.505 -17.962 0.194 1.00 91.00 161 LEU A O 1
ATOM 1243 N N . SER A 1 162 ? -7.253 -17.383 -1.835 1.00 89.38 162 SER A N 1
ATOM 1244 C CA . SER A 1 162 ? -8.312 -18.405 -1.816 1.00 89.38 162 SER A CA 1
ATOM 1245 C C . SER A 1 162 ? -7.730 -19.817 -1.870 1.00 89.38 162 SER A C 1
ATOM 1247 O O . SER A 1 162 ? -8.198 -20.708 -1.166 1.00 89.38 162 SER A O 1
ATOM 1249 N N . GLN A 1 163 ? -6.652 -20.005 -2.635 1.00 94.12 163 GLN A N 1
ATOM 1250 C CA . GLN A 1 163 ? -5.888 -21.249 -2.633 1.00 94.12 163 GLN A CA 1
ATOM 1251 C C . GLN A 1 163 ? -5.178 -21.466 -1.289 1.00 94.12 163 GLN A C 1
ATOM 1253 O O . GLN A 1 163 ? -5.252 -22.559 -0.737 1.00 94.12 163 GLN A O 1
ATOM 1258 N N . ALA A 1 164 ? -4.564 -20.425 -0.718 1.00 92.12 164 ALA A N 1
ATOM 1259 C CA . ALA A 1 164 ? -3.906 -20.521 0.587 1.00 92.12 164 ALA A CA 1
ATOM 1260 C C . ALA A 1 164 ? -4.883 -20.889 1.721 1.00 92.12 164 ALA A C 1
ATOM 1262 O O . ALA A 1 164 ? -4.495 -21.582 2.660 1.00 92.12 164 ALA A O 1
ATOM 1263 N N . VAL A 1 165 ? -6.150 -20.465 1.631 1.00 93.50 165 VAL A N 1
ATOM 1264 C CA . VAL A 1 165 ? -7.219 -20.909 2.540 1.00 93.50 165 VAL A CA 1
ATOM 1265 C C . VAL A 1 165 ? -7.531 -22.392 2.336 1.00 93.50 165 VAL A C 1
ATOM 1267 O O . VAL A 1 165 ? -7.572 -23.138 3.311 1.00 93.50 165 VAL A O 1
ATOM 1270 N N . ALA A 1 166 ? -7.691 -22.842 1.087 1.00 93.44 166 ALA A N 1
ATOM 1271 C CA . ALA A 1 166 ? -7.964 -24.248 0.777 1.00 93.44 166 ALA A CA 1
ATOM 1272 C C . ALA A 1 166 ? -6.835 -25.195 1.229 1.00 93.44 166 ALA A C 1
ATOM 1274 O O . ALA A 1 166 ? -7.094 -26.321 1.644 1.00 93.44 166 ALA A O 1
ATOM 1275 N N . GLU A 1 167 ? -5.588 -24.727 1.184 1.00 94.25 167 GLU A N 1
ATOM 1276 C CA . GLU A 1 167 ? -4.399 -25.453 1.647 1.00 94.25 167 GLU A CA 1
ATOM 1277 C C . GLU A 1 167 ? -4.179 -25.348 3.167 1.00 94.25 167 GLU A C 1
ATOM 1279 O O . GLU A 1 167 ? -3.250 -25.952 3.702 1.00 94.25 167 GLU A O 1
ATOM 1284 N N . GLY A 1 168 ? -5.010 -24.580 3.880 1.00 91.19 168 GLY A N 1
ATOM 1285 C CA . GLY A 1 168 ? -4.882 -24.374 5.321 1.00 91.19 168 GLY A CA 1
ATOM 1286 C C . GLY A 1 168 ? -3.648 -23.564 5.725 1.00 91.19 168 GLY A C 1
ATOM 1287 O O . GLY A 1 168 ? -3.210 -23.675 6.862 1.00 91.19 168 GLY A O 1
ATOM 1288 N N . ALA A 1 169 ? -3.075 -22.764 4.820 1.00 90.81 169 ALA A N 1
ATOM 1289 C CA . ALA A 1 169 ? -1.960 -21.849 5.088 1.00 90.81 169 ALA A CA 1
ATOM 1290 C C . ALA A 1 169 ? -2.431 -20.433 5.480 1.00 90.81 169 ALA A C 1
ATOM 1292 O O . ALA A 1 169 ? -1.670 -19.646 6.046 1.00 90.81 169 ALA A O 1
ATOM 1293 N N . PHE A 1 170 ? -3.691 -20.102 5.190 1.00 95.00 170 PHE A N 1
ATOM 1294 C CA . PHE A 1 170 ? -4.306 -18.820 5.519 1.00 95.00 170 PHE A CA 1
ATOM 1295 C C . PHE A 1 170 ? -5.683 -19.031 6.143 1.00 95.00 170 PHE A C 1
ATOM 1297 O O . PHE A 1 170 ? -6.432 -19.916 5.731 1.00 95.00 170 PHE A O 1
ATOM 1304 N N . ARG A 1 171 ? -6.039 -18.228 7.147 1.00 94.62 171 ARG A N 1
ATOM 1305 C CA . ARG A 1 171 ? -7.330 -18.379 7.818 1.00 94.62 171 ARG A CA 1
ATOM 1306 C C . ARG A 1 171 ? -8.480 -17.848 6.967 1.00 94.62 171 ARG A C 1
ATOM 1308 O O . ARG A 1 171 ? -8.446 -16.723 6.465 1.00 94.62 171 ARG A O 1
ATOM 1315 N N . GLU A 1 172 ? -9.537 -18.645 6.883 1.00 94.06 172 GLU A N 1
ATOM 1316 C CA . GLU A 1 172 ? -10.755 -18.310 6.146 1.00 94.06 172 GLU A CA 1
ATOM 1317 C C . GLU A 1 172 ? -11.456 -17.054 6.704 1.00 94.06 172 GLU A C 1
ATOM 1319 O O . GLU A 1 172 ? -11.870 -16.174 5.949 1.00 94.06 172 GLU A O 1
ATOM 1324 N N . ASP A 1 173 ? -11.521 -16.917 8.032 1.00 92.94 173 ASP A N 1
ATOM 1325 C CA . ASP A 1 173 ? -12.146 -15.773 8.712 1.00 92.94 173 ASP A CA 1
ATOM 1326 C C . ASP A 1 173 ? -11.457 -14.430 8.404 1.00 92.94 173 ASP A C 1
ATOM 1328 O O . ASP A 1 173 ? -12.119 -13.401 8.229 1.00 92.94 173 ASP A O 1
ATOM 1332 N N . LEU A 1 174 ? -10.129 -14.435 8.299 1.00 93.12 174 LEU A N 1
ATOM 1333 C CA . LEU A 1 174 ? -9.339 -13.279 7.898 1.00 93.12 174 LEU A CA 1
ATOM 1334 C C . LEU A 1 174 ? -9.496 -12.983 6.404 1.00 93.12 174 LEU A C 1
ATOM 1336 O O . LEU A 1 174 ? -9.627 -11.816 6.028 1.00 93.12 174 LEU A O 1
ATOM 1340 N N . TYR A 1 175 ? -9.525 -14.020 5.560 1.00 91.31 175 TYR A N 1
ATOM 1341 C CA . TYR A 1 175 ? -9.691 -13.871 4.114 1.00 91.31 175 TYR A CA 1
ATOM 1342 C C . TYR A 1 175 ? -10.962 -13.092 3.771 1.00 91.31 175 TYR A C 1
ATOM 1344 O O . TYR A 1 175 ? -10.882 -12.090 3.060 1.00 91.31 175 TYR A O 1
ATOM 1352 N N . TYR A 1 176 ? -12.113 -13.470 4.331 1.00 85.62 176 TYR A N 1
ATOM 1353 C CA . TYR A 1 176 ? -13.374 -12.781 4.039 1.00 85.62 176 TYR A CA 1
ATOM 1354 C C . TYR A 1 176 ? -13.428 -11.338 4.557 1.00 85.62 176 TYR A C 1
ATOM 1356 O O . TYR A 1 176 ? -14.132 -10.510 3.985 1.00 85.62 176 TYR A O 1
ATOM 1364 N N . ARG A 1 177 ? -12.671 -11.001 5.608 1.00 86.12 177 ARG A N 1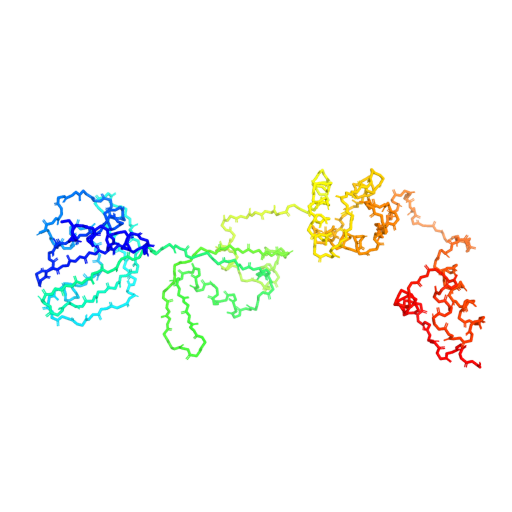
ATOM 1365 C CA . ARG A 1 177 ? -12.592 -9.624 6.133 1.00 86.12 177 ARG A CA 1
ATOM 1366 C C . ARG A 1 177 ? -11.666 -8.718 5.334 1.00 86.12 177 ARG A C 1
ATOM 1368 O O . ARG A 1 177 ? -11.874 -7.509 5.322 1.00 86.12 177 ARG A O 1
ATOM 1375 N N . LEU A 1 178 ? -10.647 -9.282 4.692 1.00 85.31 178 LEU A N 1
ATOM 1376 C CA . LEU A 1 178 ? -9.753 -8.542 3.802 1.00 85.31 178 LEU A CA 1
ATOM 1377 C C . LEU A 1 178 ? -10.337 -8.423 2.392 1.00 85.31 178 LEU A C 1
ATOM 1379 O O . LEU A 1 178 ? -10.251 -7.363 1.775 1.00 85.31 178 LEU A O 1
ATOM 1383 N N . ASN A 1 179 ? -10.959 -9.490 1.888 1.00 78.94 179 ASN A N 1
ATOM 1384 C CA . ASN A 1 179 ? -11.456 -9.590 0.519 1.00 78.94 179 ASN A CA 1
ATOM 1385 C C . ASN A 1 179 ? -12.834 -8.928 0.326 1.00 78.94 179 ASN A C 1
ATOM 1387 O O . ASN A 1 179 ? -13.742 -9.511 -0.262 1.00 78.94 179 ASN A O 1
ATOM 1391 N N . VAL A 1 180 ? -12.994 -7.702 0.830 1.00 74.88 180 VAL A N 1
ATOM 1392 C CA . VAL A 1 180 ? -14.209 -6.894 0.627 1.00 74.88 180 VAL A CA 1
ATOM 1393 C C . VAL A 1 180 ? -14.191 -6.241 -0.756 1.00 74.88 180 VAL A C 1
ATOM 1395 O O . VAL A 1 180 ? -15.187 -6.255 -1.473 1.00 74.88 180 VAL A O 1
ATOM 1398 N N . LEU A 1 181 ? -13.039 -5.685 -1.142 1.00 72.50 181 LEU A N 1
ATOM 1399 C CA . LEU A 1 181 ? -12.795 -5.119 -2.464 1.00 72.50 181 LEU A CA 1
ATOM 1400 C C . LEU A 1 181 ? -11.422 -5.582 -2.950 1.00 72.50 181 LEU A C 1
ATOM 1402 O O . LEU A 1 181 ? -10.401 -5.203 -2.380 1.00 72.50 181 LEU A O 1
ATOM 1406 N N . ASN A 1 182 ? -11.405 -6.376 -4.019 1.00 76.25 182 ASN A N 1
ATOM 1407 C CA . ASN A 1 182 ? -10.175 -6.883 -4.614 1.00 76.25 182 ASN A CA 1
ATOM 1408 C C . ASN A 1 182 ? -9.785 -6.062 -5.847 1.00 76.25 182 ASN A C 1
ATOM 1410 O O . ASN A 1 182 ? -10.569 -5.928 -6.786 1.00 76.25 182 ASN A O 1
ATOM 1414 N N . LEU A 1 183 ? -8.553 -5.556 -5.857 1.00 77.88 183 LEU A N 1
ATOM 1415 C CA . LEU A 1 183 ? -7.953 -4.887 -7.005 1.00 77.88 183 LEU A CA 1
ATOM 1416 C C . LEU A 1 183 ? -6.807 -5.743 -7.535 1.00 77.88 183 LEU A C 1
ATOM 1418 O O . LEU A 1 183 ? -5.740 -5.835 -6.931 1.00 77.88 183 LEU A O 1
ATOM 1422 N N . THR A 1 184 ? -7.019 -6.351 -8.699 1.00 78.31 184 THR A N 1
ATOM 1423 C CA . THR A 1 184 ? -5.969 -7.120 -9.372 1.00 78.31 184 THR A CA 1
ATOM 1424 C C . THR A 1 184 ? -5.080 -6.178 -10.174 1.00 78.31 184 THR A C 1
ATOM 1426 O O . THR A 1 184 ? -5.537 -5.537 -11.119 1.00 78.31 184 THR A O 1
ATOM 1429 N N . VAL A 1 185 ? -3.797 -6.101 -9.817 1.00 81.69 185 VAL A N 1
ATOM 1430 C CA . VAL A 1 185 ? -2.817 -5.301 -10.561 1.00 81.69 185 VAL A CA 1
ATOM 1431 C C . VAL A 1 185 ? -2.313 -6.116 -11.758 1.00 81.69 185 VAL A C 1
ATOM 1433 O O . VAL A 1 185 ? -1.677 -7.154 -11.556 1.00 81.69 185 VAL A O 1
ATOM 1436 N N . PRO A 1 186 ? -2.547 -5.678 -13.011 1.00 82.19 186 PRO A N 1
ATOM 1437 C CA . PRO A 1 186 ? -2.121 -6.442 -14.173 1.00 82.19 186 PRO A CA 1
ATOM 1438 C C . PRO A 1 186 ? -0.585 -6.455 -14.290 1.00 82.19 186 PRO A C 1
ATOM 1440 O O . PRO A 1 186 ? 0.054 -5.408 -14.147 1.00 82.19 186 PRO A O 1
ATOM 1443 N N . PRO A 1 187 ? 0.058 -7.598 -14.577 1.00 84.69 187 PRO A N 1
ATOM 1444 C CA . PRO A 1 187 ? 1.477 -7.651 -14.913 1.00 84.69 187 PRO A CA 1
ATOM 1445 C C . PRO A 1 187 ? 1.796 -6.800 -16.148 1.00 84.69 187 PRO A C 1
ATOM 1447 O O . PRO A 1 187 ? 0.942 -6.573 -17.005 1.00 84.69 187 PRO A O 1
ATOM 1450 N N . LEU A 1 188 ? 3.056 -6.371 -16.261 1.00 86.31 188 LEU A N 1
ATOM 1451 C CA . LEU A 1 188 ? 3.518 -5.471 -17.323 1.00 86.31 188 LEU A CA 1
ATOM 1452 C C . LEU A 1 188 ? 3.254 -6.032 -18.732 1.00 86.31 188 LEU A C 1
ATOM 14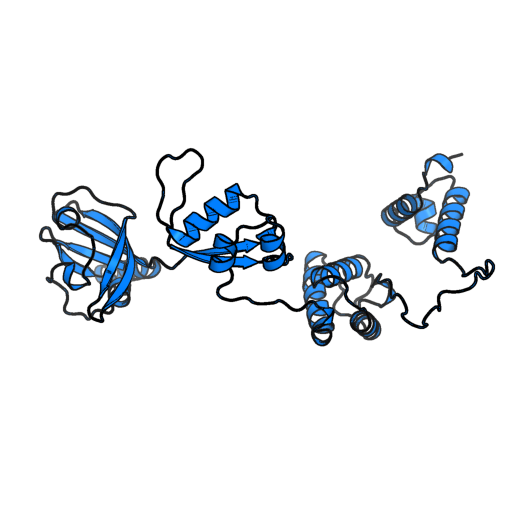54 O O . LEU A 1 188 ? 2.852 -5.298 -19.626 1.00 86.31 188 LEU A O 1
ATOM 1458 N N . ARG A 1 189 ? 3.355 -7.355 -18.907 1.00 84.38 189 ARG A N 1
ATOM 1459 C CA . ARG A 1 189 ? 3.054 -8.049 -20.171 1.00 84.38 189 ARG A CA 1
ATOM 1460 C C . ARG A 1 189 ? 1.632 -7.850 -20.714 1.00 84.38 189 ARG A C 1
ATOM 1462 O O . ARG A 1 189 ? 1.438 -8.071 -21.904 1.00 84.38 189 ARG A O 1
ATOM 1469 N N . MET A 1 190 ? 0.660 -7.479 -19.870 1.00 83.56 190 MET A N 1
ATOM 1470 C CA . MET A 1 190 ? -0.722 -7.172 -20.282 1.00 83.56 190 MET A CA 1
ATOM 1471 C C . MET A 1 190 ? -0.943 -5.683 -20.590 1.00 83.56 190 MET A C 1
ATOM 1473 O O . MET A 1 190 ? -2.025 -5.305 -21.019 1.00 83.56 190 MET A O 1
ATOM 1477 N N . ARG A 1 191 ? 0.073 -4.845 -20.371 1.00 86.25 191 ARG A N 1
ATOM 1478 C CA . ARG A 1 191 ? 0.059 -3.393 -20.587 1.00 86.25 191 ARG A CA 1
ATOM 1479 C C . ARG A 1 191 ? 1.369 -2.940 -21.233 1.00 86.25 191 ARG A C 1
ATOM 1481 O O . ARG A 1 191 ? 2.082 -2.084 -20.718 1.00 86.25 191 ARG A O 1
ATOM 1488 N N . ARG A 1 192 ? 1.725 -3.585 -22.349 1.00 83.62 192 ARG A N 1
ATOM 1489 C CA . ARG A 1 192 ? 2.998 -3.336 -23.049 1.00 83.62 192 ARG A CA 1
ATOM 1490 C C . ARG A 1 192 ? 3.100 -1.905 -23.585 1.00 83.62 192 ARG A C 1
ATOM 1492 O O . ARG A 1 192 ? 4.201 -1.369 -23.639 1.00 83.62 192 ARG A O 1
ATOM 1499 N N . ASP A 1 193 ? 1.968 -1.271 -23.879 1.00 87.44 193 ASP A N 1
ATOM 1500 C CA . ASP A 1 193 ? 1.908 0.121 -24.339 1.00 87.44 193 ASP A CA 1
ATOM 1501 C C . ASP A 1 193 ? 2.409 1.125 -23.281 1.00 87.44 193 ASP A C 1
ATOM 1503 O O . ASP A 1 193 ? 2.872 2.211 -23.629 1.00 87.44 193 ASP A O 1
ATOM 1507 N N . ASP A 1 194 ? 2.417 0.743 -21.996 1.00 89.94 194 ASP A N 1
ATOM 1508 C CA . ASP A 1 194 ? 2.959 1.563 -20.904 1.00 89.94 194 ASP A CA 1
ATOM 1509 C C . ASP A 1 194 ? 4.496 1.493 -20.819 1.00 89.94 194 ASP A C 1
ATOM 1511 O O . ASP A 1 194 ? 5.126 2.336 -20.171 1.00 89.94 194 ASP A O 1
ATOM 1515 N N . VAL A 1 195 ? 5.130 0.492 -21.448 1.00 91.38 195 VAL A N 1
ATOM 1516 C CA . VAL A 1 195 ? 6.573 0.218 -21.313 1.00 91.38 195 VAL A CA 1
ATOM 1517 C C . VAL A 1 195 ? 7.435 1.416 -21.728 1.00 91.38 195 VAL A C 1
ATOM 1519 O O . VAL A 1 195 ? 8.313 1.778 -20.942 1.00 91.38 195 VAL A O 1
ATOM 1522 N N . PRO A 1 196 ? 7.207 2.094 -22.876 1.00 92.00 196 PRO A N 1
ATOM 1523 C CA . PRO A 1 196 ? 7.999 3.265 -23.254 1.00 92.00 196 PRO A CA 1
ATOM 1524 C C . PRO A 1 196 ? 7.918 4.403 -22.229 1.00 92.00 196 PRO A C 1
ATOM 1526 O O . PRO A 1 196 ? 8.929 5.033 -21.912 1.00 92.00 196 PRO A O 1
ATOM 1529 N N . LEU A 1 197 ? 6.723 4.654 -21.680 1.00 93.56 197 LEU A N 1
ATOM 1530 C CA . LEU A 1 197 ? 6.498 5.706 -20.689 1.00 93.56 197 LEU A CA 1
ATOM 1531 C C . LEU A 1 197 ? 7.209 5.383 -19.368 1.00 93.56 197 LEU A C 1
ATOM 1533 O O . LEU A 1 197 ? 7.918 6.229 -18.818 1.00 93.56 197 LEU A O 1
ATOM 1537 N N . LEU A 1 198 ? 7.063 4.148 -18.883 1.00 93.44 198 LEU A N 1
ATOM 1538 C CA . LEU A 1 198 ? 7.710 3.674 -17.659 1.00 93.44 198 LEU A CA 1
ATOM 1539 C C . LEU A 1 198 ? 9.237 3.642 -17.795 1.00 93.44 198 LEU A C 1
ATOM 1541 O O . LEU A 1 198 ? 9.944 4.089 -16.893 1.00 93.44 198 LEU A O 1
ATOM 1545 N N . ALA A 1 199 ? 9.757 3.180 -18.934 1.00 94.19 199 ALA A N 1
ATOM 1546 C CA . ALA A 1 199 ? 11.191 3.136 -19.205 1.00 94.19 199 ALA A CA 1
ATOM 1547 C C . ALA A 1 199 ? 11.822 4.533 -19.141 1.00 94.19 199 ALA A C 1
ATOM 1549 O O . ALA A 1 199 ? 12.833 4.730 -18.464 1.00 94.19 199 ALA A O 1
ATOM 1550 N N . ARG A 1 200 ? 11.189 5.526 -19.779 1.00 94.19 200 ARG A N 1
ATOM 1551 C CA . ARG A 1 200 ? 11.625 6.929 -19.718 1.00 94.19 200 ARG A CA 1
ATOM 1552 C C . ARG A 1 200 ? 11.554 7.499 -18.306 1.00 94.19 200 ARG A C 1
ATOM 1554 O O . ARG A 1 200 ? 12.469 8.209 -17.889 1.00 94.19 200 ARG A O 1
ATOM 1561 N N . HIS A 1 201 ? 10.505 7.168 -17.553 1.00 94.94 201 HIS A N 1
ATOM 1562 C CA . HIS A 1 201 ? 10.378 7.581 -16.156 1.00 94.94 201 HIS A CA 1
ATOM 1563 C C . HIS A 1 201 ? 11.543 7.057 -15.301 1.00 94.94 201 HIS A C 1
ATOM 1565 O O . HIS A 1 201 ? 12.190 7.835 -14.592 1.00 94.94 201 HIS A O 1
ATOM 1571 N N . PHE A 1 202 ? 11.851 5.760 -15.394 1.00 93.44 202 PHE A N 1
ATOM 1572 C CA . PHE A 1 202 ? 12.963 5.167 -14.651 1.00 93.44 202 PHE A CA 1
ATOM 1573 C C . PHE A 1 202 ? 14.313 5.719 -15.098 1.00 93.44 202 PHE A C 1
ATOM 1575 O O . PHE A 1 202 ? 15.123 6.067 -14.241 1.00 93.44 202 PHE A O 1
ATOM 1582 N N . LEU A 1 203 ? 14.523 5.908 -16.404 1.00 94.25 203 LEU A N 1
ATOM 1583 C CA . LEU A 1 203 ? 15.742 6.511 -16.936 1.00 94.25 203 LEU A CA 1
ATOM 1584 C C . LEU A 1 203 ? 15.980 7.900 -16.345 1.00 94.25 203 LEU A C 1
ATOM 1586 O O . LEU A 1 203 ? 17.054 8.162 -15.810 1.00 94.25 203 LEU A O 1
ATOM 1590 N N . ALA A 1 204 ? 14.975 8.778 -16.388 1.00 92.88 204 ALA A N 1
ATOM 1591 C CA . ALA A 1 204 ? 15.095 10.135 -15.863 1.00 92.88 204 ALA A CA 1
ATOM 1592 C C . ALA A 1 204 ? 15.455 10.142 -14.367 1.00 92.88 204 ALA A C 1
ATOM 1594 O O . ALA A 1 204 ? 16.254 10.966 -13.911 1.00 92.88 204 ALA A O 1
ATOM 1595 N N . ARG A 1 205 ? 14.892 9.203 -13.597 1.00 91.56 205 ARG A N 1
ATOM 1596 C CA . ARG A 1 205 ? 15.189 9.044 -12.170 1.00 91.56 205 ARG A CA 1
ATOM 1597 C C . ARG A 1 205 ? 16.611 8.515 -11.935 1.00 91.56 205 ARG A C 1
ATOM 1599 O O . ARG A 1 205 ? 17.338 9.088 -11.122 1.00 91.56 205 ARG A O 1
ATOM 1606 N N . CYS A 1 206 ? 17.031 7.480 -12.663 1.00 89.12 206 CYS A N 1
ATOM 1607 C CA . CYS A 1 206 ? 18.359 6.870 -12.552 1.00 89.12 206 CYS A CA 1
ATOM 1608 C C . CYS A 1 206 ? 19.470 7.812 -13.034 1.00 89.12 206 CYS A C 1
ATOM 1610 O O . CYS A 1 206 ? 20.456 8.000 -12.325 1.00 89.12 206 CYS A O 1
ATOM 1612 N N . ALA A 1 207 ? 19.302 8.468 -14.185 1.00 89.56 207 ALA A N 1
ATOM 1613 C CA . ALA A 1 207 ? 20.283 9.401 -14.739 1.00 89.56 207 ALA A CA 1
ATOM 1614 C C . ALA A 1 207 ? 20.555 10.572 -13.784 1.00 89.56 207 ALA A C 1
ATOM 1616 O O . ALA A 1 207 ? 21.711 10.955 -13.587 1.00 89.56 207 ALA A O 1
ATOM 1617 N N . ARG A 1 208 ? 19.508 11.081 -13.114 1.00 88.94 208 ARG A N 1
ATOM 1618 C CA . ARG A 1 208 ? 19.633 12.112 -12.072 1.00 88.94 208 ARG A CA 1
ATOM 1619 C C . ARG A 1 208 ? 20.414 11.614 -10.858 1.00 88.94 208 ARG A C 1
ATOM 1621 O O . ARG A 1 208 ? 21.295 12.322 -10.379 1.00 88.94 208 ARG A O 1
ATOM 1628 N N . SER A 1 209 ? 20.104 10.413 -10.369 1.00 85.12 209 SER A N 1
ATOM 1629 C CA . SER A 1 209 ? 20.788 9.816 -9.215 1.00 85.12 209 SER A CA 1
ATOM 1630 C C . SER A 1 209 ? 22.271 9.539 -9.503 1.00 85.12 209 SER A C 1
ATOM 1632 O O . SER A 1 209 ? 23.132 9.853 -8.684 1.00 85.12 209 SER A O 1
ATOM 1634 N N . LEU A 1 210 ? 22.580 9.045 -10.705 1.00 82.75 210 LEU A N 1
ATOM 1635 C CA . LEU A 1 210 ? 23.925 8.651 -11.137 1.00 82.75 210 LEU A CA 1
ATOM 1636 C C . LEU A 1 210 ? 24.737 9.792 -11.775 1.00 82.75 210 LEU A C 1
ATOM 1638 O O . LEU A 1 210 ? 25.885 9.579 -12.159 1.00 82.75 210 LEU A O 1
ATOM 1642 N N . ARG A 1 211 ? 24.155 10.995 -11.908 1.00 85.88 211 ARG A N 1
ATOM 1643 C CA . ARG A 1 211 ? 24.751 12.160 -12.597 1.00 85.88 211 ARG A CA 1
ATOM 1644 C C . ARG A 1 211 ? 25.242 11.834 -14.017 1.00 85.88 211 ARG A C 1
ATOM 1646 O O . ARG A 1 211 ? 26.292 12.307 -14.448 1.00 85.88 211 ARG A O 1
ATOM 1653 N N . LYS A 1 212 ? 24.487 11.007 -14.740 1.00 81.75 212 LYS A N 1
ATOM 1654 C CA . LYS A 1 212 ? 24.772 10.626 -16.131 1.00 81.75 212 LYS A CA 1
ATOM 1655 C C . LYS A 1 212 ? 24.162 11.640 -17.097 1.00 81.75 212 LYS A C 1
ATOM 1657 O O . LYS A 1 212 ? 23.125 12.233 -16.813 1.00 81.75 212 LYS A O 1
ATOM 1662 N N . SER A 1 213 ? 24.785 11.801 -18.263 1.00 82.88 213 SER A N 1
ATOM 1663 C CA . SER A 1 213 ? 24.270 12.635 -19.357 1.00 82.88 213 SER A CA 1
ATOM 1664 C C . SER A 1 213 ? 23.211 11.933 -20.212 1.00 82.88 213 SER A C 1
ATOM 1666 O O . SER A 1 213 ? 22.712 12.541 -21.150 1.00 82.88 213 SER A O 1
ATOM 1668 N N . THR A 1 214 ? 22.866 10.678 -19.918 1.00 83.56 214 THR A N 1
ATOM 1669 C CA . THR A 1 214 ? 21.876 9.895 -20.667 1.00 83.56 214 THR A CA 1
ATOM 1670 C C . THR A 1 214 ? 20.469 10.464 -20.466 1.00 83.56 214 THR A C 1
ATOM 1672 O O . THR A 1 214 ? 20.003 10.581 -19.333 1.00 83.56 214 THR A O 1
ATOM 1675 N N . ARG A 1 215 ? 19.808 10.852 -21.562 1.00 86.69 215 ARG A N 1
ATOM 1676 C CA . ARG A 1 215 ? 18.552 11.622 -21.570 1.00 86.69 215 ARG A CA 1
ATOM 1677 C C . ARG A 1 215 ? 17.345 10.834 -22.057 1.00 86.69 215 ARG A C 1
ATOM 1679 O O . ARG A 1 215 ? 16.245 11.112 -21.594 1.00 86.69 215 ARG A O 1
ATOM 1686 N N . ASP A 1 216 ? 17.531 9.893 -22.979 1.00 93.44 216 ASP A N 1
ATOM 1687 C CA . ASP A 1 216 ? 16.421 9.121 -23.550 1.00 93.44 216 ASP A CA 1
ATOM 1688 C C . ASP A 1 216 ? 16.877 7.731 -24.031 1.00 93.44 216 ASP A C 1
ATOM 1690 O O . ASP A 1 216 ? 18.049 7.359 -23.925 1.00 93.44 216 ASP A O 1
ATOM 1694 N N . LEU A 1 217 ? 15.938 6.948 -24.551 1.00 93.75 217 LEU A N 1
ATOM 1695 C CA . LEU A 1 217 ? 16.170 5.669 -25.204 1.00 93.75 217 LEU A CA 1
ATOM 1696 C C . LEU A 1 217 ? 16.119 5.838 -26.726 1.00 93.75 217 LEU A C 1
ATOM 1698 O O . LEU A 1 217 ? 15.286 6.571 -27.258 1.00 93.75 217 LEU A O 1
ATOM 1702 N N . SER A 1 218 ? 16.996 5.135 -27.438 1.00 94.06 218 SER A N 1
ATOM 1703 C CA . SER A 1 218 ? 16.919 5.036 -28.900 1.00 94.06 218 SER A CA 1
ATOM 1704 C C . SER A 1 218 ? 15.657 4.281 -29.346 1.00 94.06 218 SER A C 1
ATOM 1706 O O . SER A 1 218 ? 15.123 3.455 -28.604 1.00 94.06 218 SER A O 1
ATOM 1708 N N . ALA A 1 219 ? 15.206 4.509 -30.585 1.00 92.69 219 ALA A N 1
ATOM 1709 C CA . ALA A 1 219 ? 14.056 3.796 -31.151 1.00 92.69 219 ALA A CA 1
ATOM 1710 C C . ALA A 1 219 ? 14.239 2.268 -31.091 1.00 92.69 219 ALA A C 1
ATOM 1712 O O . ALA A 1 219 ? 13.373 1.568 -30.581 1.00 92.69 219 ALA A O 1
ATOM 1713 N N . GLY A 1 220 ? 15.420 1.763 -31.468 1.00 90.62 220 GLY A N 1
ATOM 1714 C CA . GLY A 1 220 ? 15.710 0.328 -31.388 1.00 90.62 220 GLY A CA 1
ATOM 1715 C C . GLY A 1 220 ? 15.707 -0.225 -29.958 1.00 90.62 220 GLY A C 1
ATOM 1716 O O . GLY A 1 220 ? 15.377 -1.391 -29.751 1.00 90.62 220 GLY A O 1
ATOM 1717 N N . ALA A 1 221 ? 16.064 0.588 -28.956 1.00 90.88 221 ALA A N 1
ATOM 1718 C CA . ALA A 1 221 ? 15.981 0.185 -27.555 1.00 90.88 221 ALA A CA 1
ATOM 1719 C C . ALA A 1 221 ? 14.517 0.087 -27.093 1.00 90.88 221 ALA A C 1
ATOM 1721 O O . ALA A 1 221 ? 14.154 -0.855 -26.391 1.00 90.88 221 ALA A O 1
ATOM 1722 N N . LEU A 1 222 ? 13.662 1.018 -27.525 1.00 92.69 222 LEU A N 1
ATOM 1723 C CA . LEU A 1 222 ? 12.222 0.967 -27.258 1.00 92.69 222 LEU A CA 1
ATOM 1724 C C . LEU A 1 222 ? 11.553 -0.231 -27.944 1.00 92.69 222 LEU A C 1
ATOM 1726 O O . LEU A 1 222 ? 10.775 -0.927 -27.295 1.00 92.69 222 LEU A O 1
ATOM 1730 N N . ASP A 1 223 ? 11.911 -0.522 -29.197 1.00 90.69 223 ASP A N 1
ATOM 1731 C CA . ASP A 1 223 ? 11.414 -1.697 -29.923 1.00 90.69 223 ASP A CA 1
ATOM 1732 C C . ASP A 1 223 ? 11.793 -2.994 -29.196 1.00 90.69 223 ASP A C 1
ATOM 1734 O O . ASP A 1 223 ? 10.966 -3.889 -29.013 1.00 90.69 223 ASP A O 1
ATOM 1738 N N . MET A 1 224 ? 13.033 -3.074 -28.704 1.00 89.88 224 MET A N 1
ATOM 1739 C CA . MET A 1 224 ? 13.519 -4.214 -27.931 1.00 89.88 224 MET A CA 1
ATOM 1740 C C . MET A 1 224 ? 12.753 -4.399 -26.612 1.00 89.88 224 MET A C 1
ATOM 1742 O O . MET A 1 224 ? 12.389 -5.524 -26.265 1.00 89.88 224 MET A O 1
ATOM 1746 N N . LEU A 1 225 ? 12.470 -3.309 -25.892 1.00 90.69 225 LEU A N 1
ATOM 1747 C CA . LEU A 1 225 ? 11.667 -3.340 -24.665 1.00 90.69 225 LEU A CA 1
ATOM 1748 C C . LEU A 1 225 ? 10.207 -3.728 -24.939 1.00 90.69 225 LEU A C 1
ATOM 1750 O O . LEU A 1 225 ? 9.611 -4.446 -24.138 1.00 90.69 225 LEU A O 1
ATOM 1754 N N . GLY A 1 226 ? 9.633 -3.280 -26.058 1.00 87.19 226 GLY A N 1
ATOM 1755 C CA . GLY A 1 226 ? 8.267 -3.624 -26.463 1.00 87.19 226 GLY A CA 1
ATOM 1756 C C . GLY A 1 226 ? 8.115 -5.083 -26.908 1.00 87.19 226 GLY A C 1
ATOM 1757 O O . GLY A 1 226 ? 7.087 -5.712 -26.647 1.00 87.19 226 GLY A O 1
ATOM 1758 N N . ALA A 1 227 ? 9.151 -5.642 -27.537 1.00 86.88 227 ALA A N 1
ATOM 1759 C CA . ALA A 1 227 ? 9.177 -7.033 -27.986 1.00 86.88 227 ALA A CA 1
ATOM 1760 C C . ALA A 1 227 ? 9.412 -8.042 -26.847 1.00 86.88 227 ALA A C 1
ATOM 1762 O O . ALA A 1 227 ? 9.102 -9.224 -27.004 1.00 86.88 227 ALA A O 1
ATOM 1763 N N . TYR A 1 228 ? 9.957 -7.603 -25.710 1.00 86.50 228 TYR A N 1
ATOM 1764 C CA . TYR A 1 228 ? 10.242 -8.479 -24.578 1.00 86.50 228 TYR A CA 1
ATOM 1765 C C . TYR A 1 228 ? 8.959 -8.915 -23.847 1.00 86.50 228 TYR A C 1
ATOM 1767 O O . TYR A 1 228 ? 8.002 -8.155 -23.692 1.00 86.50 228 TYR A O 1
ATOM 1775 N N . ASP A 1 229 ? 8.932 -10.169 -23.387 1.00 82.31 229 ASP A N 1
ATOM 1776 C CA . ASP A 1 229 ? 7.721 -10.788 -22.831 1.00 82.31 229 ASP A CA 1
ATOM 1777 C C . ASP A 1 229 ? 7.383 -10.343 -21.400 1.00 82.31 229 ASP A C 1
ATOM 1779 O O . ASP A 1 229 ? 6.264 -10.596 -20.949 1.00 82.31 229 ASP A O 1
ATOM 1783 N N . TRP A 1 230 ? 8.320 -9.688 -20.703 1.00 86.81 230 TRP A N 1
ATOM 1784 C CA . TRP A 1 230 ? 8.195 -9.236 -19.309 1.00 86.81 230 TRP A CA 1
ATOM 1785 C C . TRP A 1 230 ? 7.598 -10.320 -18.390 1.00 86.81 230 TRP A C 1
ATOM 1787 O O . TRP A 1 230 ? 6.461 -10.187 -17.912 1.00 86.81 230 TRP A O 1
ATOM 1797 N N . PRO A 1 231 ? 8.325 -11.438 -18.171 1.00 75.12 231 PRO A N 1
ATOM 1798 C CA . PRO A 1 231 ? 7.893 -12.475 -17.237 1.00 75.12 231 PRO A CA 1
ATOM 1799 C C . PRO A 1 231 ? 7.795 -11.936 -15.800 1.00 75.12 231 PRO A C 1
ATOM 1801 O O . PRO A 1 231 ? 6.921 -12.374 -15.049 1.00 75.12 231 PRO A O 1
ATOM 1804 N N . GLY A 1 232 ? 8.643 -10.970 -15.437 1.00 69.25 232 GLY A N 1
ATOM 1805 C CA . GLY A 1 232 ? 8.588 -10.230 -14.187 1.00 69.25 232 GLY A CA 1
ATOM 1806 C C . GLY A 1 232 ? 7.580 -9.078 -14.187 1.00 69.25 232 GLY A C 1
ATOM 1807 O O . GLY A 1 232 ? 6.768 -8.879 -15.093 1.00 69.25 232 GLY A O 1
ATOM 1808 N N . ASN A 1 233 ? 7.596 -8.321 -13.094 1.00 79.31 233 ASN A N 1
ATOM 1809 C CA . ASN A 1 233 ? 6.778 -7.125 -12.905 1.00 79.31 233 ASN A CA 1
ATOM 1810 C C . ASN A 1 233 ? 7.571 -5.861 -13.282 1.00 79.31 233 ASN A C 1
ATOM 1812 O O . ASN A 1 233 ? 8.679 -5.927 -13.804 1.00 79.31 233 ASN A O 1
ATOM 1816 N N . VAL A 1 234 ? 7.003 -4.687 -13.008 1.00 88.25 234 VAL A N 1
ATOM 1817 C CA . VAL A 1 234 ? 7.616 -3.382 -13.315 1.00 88.25 234 VAL A CA 1
ATOM 1818 C C . VAL A 1 234 ? 9.035 -3.231 -12.732 1.00 88.25 234 VAL A C 1
ATOM 1820 O O . VAL A 1 234 ? 9.846 -2.518 -13.316 1.00 88.25 234 VAL A O 1
ATOM 1823 N N . ARG A 1 235 ? 9.378 -3.952 -11.651 1.00 87.69 235 ARG A N 1
ATOM 1824 C CA . ARG A 1 235 ? 10.742 -3.960 -11.093 1.00 87.69 235 ARG A CA 1
ATOM 1825 C C . ARG A 1 235 ? 11.778 -4.573 -12.037 1.00 87.69 235 ARG A C 1
ATOM 1827 O O . ARG A 1 235 ? 12.928 -4.157 -12.018 1.00 87.69 235 ARG A O 1
ATOM 1834 N N . GLU A 1 236 ? 11.400 -5.542 -12.873 1.00 88.50 236 GLU A N 1
ATOM 1835 C CA . GLU A 1 236 ? 12.313 -6.088 -13.888 1.00 88.50 236 GLU A CA 1
ATOM 1836 C C . GLU A 1 236 ? 12.695 -4.999 -14.897 1.00 88.50 236 GLU A C 1
ATOM 1838 O O . GLU A 1 236 ? 13.877 -4.802 -15.170 1.00 88.50 236 GLU A O 1
ATOM 1843 N N . LEU A 1 237 ? 11.706 -4.238 -15.383 1.00 91.31 237 LEU A N 1
ATOM 1844 C CA . LEU A 1 237 ? 11.937 -3.094 -16.266 1.00 91.31 237 LEU A CA 1
ATOM 1845 C C . LEU A 1 237 ? 12.824 -2.042 -15.589 1.00 91.31 237 LEU A C 1
ATOM 1847 O O . LEU A 1 237 ? 13.793 -1.587 -16.190 1.00 91.31 237 LEU A O 1
ATOM 1851 N N . GLU A 1 238 ? 12.530 -1.687 -14.339 1.00 90.88 238 GLU A N 1
ATOM 1852 C CA . GLU A 1 238 ? 13.337 -0.749 -13.552 1.00 90.88 238 GLU A CA 1
ATOM 1853 C C . GLU A 1 238 ? 14.808 -1.185 -13.477 1.00 90.88 238 GLU A C 1
ATOM 1855 O O . GLU A 1 238 ? 15.689 -0.405 -13.836 1.00 90.88 238 GLU A O 1
ATOM 1860 N N . ASN A 1 239 ? 15.074 -2.446 -13.123 1.00 89.25 239 ASN A N 1
ATOM 1861 C CA . ASN A 1 239 ? 16.430 -2.995 -13.026 1.00 89.25 239 ASN A CA 1
ATOM 1862 C C . ASN A 1 239 ? 17.162 -2.996 -14.376 1.00 89.25 239 ASN A C 1
ATOM 1864 O O . ASN A 1 239 ? 18.361 -2.710 -14.446 1.00 89.25 239 ASN A O 1
ATOM 1868 N N . VAL A 1 240 ? 16.455 -3.323 -15.463 1.00 90.75 240 VAL A N 1
ATOM 1869 C CA . VAL A 1 240 ? 17.008 -3.299 -16.825 1.00 90.75 240 VAL A CA 1
ATOM 1870 C C . VAL A 1 240 ? 17.434 -1.880 -17.197 1.00 90.75 240 VAL A C 1
ATOM 1872 O O . VAL A 1 240 ? 18.556 -1.684 -17.666 1.00 90.75 240 VAL A O 1
ATOM 1875 N N . ILE A 1 241 ? 16.578 -0.887 -16.942 1.00 92.19 241 ILE A N 1
ATOM 1876 C CA . ILE A 1 241 ? 16.874 0.521 -17.229 1.00 92.19 241 ILE A CA 1
ATOM 1877 C C . ILE A 1 241 ? 17.980 1.061 -16.323 1.00 92.19 241 ILE A C 1
ATOM 1879 O O . ILE A 1 241 ? 18.867 1.768 -16.803 1.00 92.19 241 ILE A O 1
ATOM 1883 N N . GLU A 1 242 ? 17.987 0.712 -15.039 1.00 88.50 242 GLU A N 1
ATOM 1884 C CA . GLU A 1 242 ? 19.043 1.105 -14.107 1.00 88.50 242 GLU A CA 1
ATOM 1885 C C . GLU A 1 242 ? 20.407 0.576 -14.567 1.00 88.50 242 GLU A C 1
ATOM 1887 O O . GLU A 1 242 ? 21.385 1.326 -14.662 1.00 88.50 242 GLU A O 1
ATOM 1892 N N . ARG A 1 243 ? 20.478 -0.711 -14.920 1.00 86.19 243 ARG A N 1
ATOM 1893 C CA . ARG A 1 243 ? 21.700 -1.327 -15.441 1.00 86.19 243 ARG A CA 1
ATOM 1894 C C . ARG A 1 243 ? 22.139 -0.682 -16.753 1.00 86.19 243 ARG A C 1
ATOM 1896 O O . ARG A 1 243 ? 23.319 -0.366 -16.897 1.00 86.19 243 ARG A O 1
ATOM 1903 N N . ALA A 1 244 ? 21.212 -0.463 -17.682 1.00 88.56 244 ALA A N 1
ATOM 1904 C CA . ALA A 1 244 ? 21.511 0.193 -18.949 1.00 88.56 244 ALA A CA 1
ATOM 1905 C C . ALA A 1 244 ? 22.027 1.624 -18.731 1.00 88.56 244 ALA A C 1
ATOM 1907 O O . ALA A 1 244 ? 23.027 2.006 -19.325 1.00 88.56 244 ALA A O 1
ATOM 1908 N N . THR A 1 245 ? 21.440 2.382 -17.800 1.00 87.94 245 THR A N 1
ATOM 1909 C CA . THR A 1 245 ? 21.896 3.739 -17.439 1.00 87.94 245 THR A CA 1
ATOM 1910 C C . THR A 1 245 ? 23.306 3.730 -16.837 1.00 87.94 245 THR A C 1
ATOM 1912 O O . THR A 1 245 ? 24.122 4.610 -17.119 1.00 87.94 245 THR A O 1
ATOM 1915 N N . ASN A 1 246 ? 23.630 2.723 -16.020 1.00 84.75 246 ASN A N 1
ATOM 1916 C CA . ASN A 1 246 ? 24.974 2.553 -15.466 1.00 84.75 246 ASN A CA 1
ATOM 1917 C C . ASN A 1 246 ? 26.022 2.298 -16.565 1.00 84.75 246 ASN A C 1
ATOM 1919 O O . ASN A 1 246 ? 27.105 2.897 -16.539 1.00 84.75 246 ASN A O 1
ATOM 1923 N N . LEU A 1 247 ? 25.686 1.440 -17.533 1.00 81.62 247 LEU A N 1
ATOM 1924 C CA . LEU A 1 247 ? 26.561 1.040 -18.640 1.00 81.62 247 LEU A CA 1
ATOM 1925 C C . LEU A 1 247 ? 26.635 2.076 -19.765 1.00 81.62 247 LEU A C 1
ATOM 1927 O O . LEU A 1 247 ? 27.656 2.145 -20.449 1.00 81.62 247 LEU A O 1
ATOM 1931 N N . ALA A 1 248 ? 25.600 2.901 -19.922 1.00 81.00 248 ALA A N 1
ATOM 1932 C CA . ALA A 1 248 ? 25.513 3.884 -20.985 1.00 81.00 248 ALA A CA 1
ATOM 1933 C C . ALA A 1 248 ? 26.716 4.837 -20.952 1.00 81.00 248 ALA A C 1
ATOM 1935 O O . ALA A 1 248 ? 27.038 5.466 -19.931 1.00 81.00 248 ALA A O 1
ATOM 1936 N N . MET A 1 249 ? 27.370 4.935 -22.108 1.00 76.06 249 MET A N 1
ATOM 1937 C CA . MET A 1 249 ? 28.442 5.893 -22.391 1.00 76.06 249 MET A CA 1
ATOM 1938 C C . MET A 1 249 ? 27.967 7.047 -23.286 1.00 76.06 249 MET A C 1
ATOM 1940 O O . MET A 1 249 ? 28.738 7.962 -23.560 1.00 76.06 249 MET A O 1
ATOM 1944 N N . SER A 1 250 ? 26.708 7.011 -23.734 1.00 79.50 250 SER A N 1
ATOM 1945 C CA . SER A 1 250 ? 26.121 7.992 -24.648 1.00 79.50 250 SER A CA 1
ATOM 1946 C C . SER A 1 250 ? 24.913 8.709 -24.030 1.00 79.50 250 SER A C 1
ATOM 1948 O O . SER A 1 250 ? 24.415 8.329 -22.964 1.00 79.50 250 SER A O 1
ATOM 1950 N N . GLU A 1 251 ? 24.431 9.756 -24.707 1.00 88.69 251 GLU A N 1
ATOM 1951 C CA . GLU A 1 251 ? 23.209 10.465 -24.310 1.00 88.69 251 GLU A CA 1
ATOM 1952 C C . GLU A 1 251 ? 21.937 9.624 -24.511 1.00 88.69 251 GLU A C 1
ATOM 1954 O O . GLU A 1 251 ? 20.907 9.935 -23.916 1.00 88.69 251 GLU A O 1
ATOM 1959 N N . LEU A 1 252 ? 21.998 8.548 -25.302 1.00 91.62 252 LEU A N 1
ATOM 1960 C CA . LEU A 1 252 ? 20.877 7.644 -25.557 1.00 91.62 252 LEU A CA 1
ATOM 1961 C C . LEU A 1 252 ? 21.199 6.212 -25.122 1.00 91.62 252 LEU A C 1
ATOM 1963 O O . LEU A 1 252 ? 22.284 5.703 -25.404 1.00 91.62 252 LEU A O 1
ATOM 1967 N N . ILE A 1 253 ? 20.237 5.534 -24.495 1.00 89.25 253 ILE A N 1
ATOM 1968 C CA . ILE A 1 253 ? 20.326 4.084 -24.279 1.00 89.25 253 ILE A CA 1
ATOM 1969 C C . ILE A 1 253 ? 20.177 3.376 -25.627 1.00 89.25 253 ILE A C 1
ATOM 1971 O O . ILE A 1 253 ? 19.176 3.544 -26.334 1.00 89.25 253 ILE A O 1
ATOM 1975 N N . GLN A 1 254 ? 21.180 2.578 -25.979 1.00 89.75 254 GLN A N 1
ATOM 1976 C CA . GLN A 1 254 ? 21.208 1.766 -27.189 1.00 89.75 254 GLN A CA 1
ATOM 1977 C C . GLN A 1 254 ? 20.711 0.341 -26.902 1.00 89.75 254 GLN A C 1
ATOM 1979 O O . GLN A 1 254 ? 20.758 -0.108 -25.755 1.00 89.75 254 GLN A O 1
ATOM 1984 N N . PRO A 1 255 ? 20.281 -0.421 -27.926 1.00 86.69 255 PRO A N 1
ATOM 1985 C CA . PRO A 1 255 ? 19.849 -1.808 -27.739 1.00 86.69 255 PRO A CA 1
ATOM 1986 C C . PRO A 1 255 ? 20.906 -2.684 -27.053 1.00 86.69 255 PRO A C 1
ATOM 1988 O O . PRO A 1 255 ? 20.568 -3.535 -26.244 1.00 86.69 255 PRO A O 1
ATOM 1991 N N . GLY A 1 256 ? 22.195 -2.447 -27.326 1.00 83.25 256 GLY A N 1
ATOM 1992 C CA . GLY A 1 256 ? 23.296 -3.191 -26.704 1.00 83.25 256 GLY A CA 1
ATOM 1993 C C . GLY A 1 256 ? 23.484 -2.926 -25.204 1.00 83.25 256 GLY A C 1
ATOM 1994 O O . GLY A 1 256 ? 24.093 -3.746 -24.518 1.00 83.25 256 GLY A O 1
ATOM 1995 N N . ASP A 1 257 ? 22.949 -1.817 -24.686 1.00 83.75 257 ASP A N 1
ATOM 1996 C CA . ASP A 1 257 ? 22.986 -1.493 -23.254 1.00 83.75 257 ASP A CA 1
ATOM 1997 C C . ASP A 1 257 ? 21.882 -2.242 -22.484 1.00 83.75 257 ASP A C 1
ATOM 1999 O O . ASP A 1 257 ? 22.028 -2.553 -21.297 1.00 83.75 257 ASP A O 1
ATOM 2003 N N . LEU A 1 258 ? 20.781 -2.562 -23.175 1.00 80.81 258 LEU A N 1
ATOM 2004 C CA . LEU A 1 258 ? 19.681 -3.377 -22.680 1.00 80.81 258 LEU A CA 1
ATOM 2005 C C . LEU A 1 258 ? 20.090 -4.846 -22.757 1.00 80.81 258 LEU A C 1
ATOM 2007 O O . LEU A 1 258 ? 19.822 -5.549 -23.724 1.00 80.81 258 LEU A O 1
ATOM 2011 N N . ALA A 1 259 ? 20.771 -5.325 -21.726 1.00 70.94 259 ALA A N 1
ATOM 2012 C CA . ALA A 1 259 ? 21.176 -6.722 -21.619 1.00 70.94 259 ALA A CA 1
ATOM 2013 C C . ALA A 1 259 ? 19.985 -7.662 -21.323 1.00 70.94 259 ALA A C 1
ATOM 2015 O O . ALA A 1 259 ? 19.940 -8.314 -20.277 1.00 70.94 259 ALA A O 1
ATOM 2016 N N . LEU A 1 260 ? 19.022 -7.690 -22.243 1.00 66.62 260 LEU A N 1
ATOM 2017 C C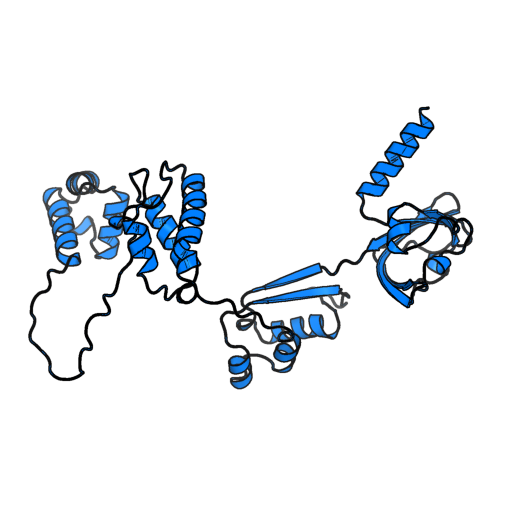A . LEU A 1 260 ? 17.831 -8.527 -22.267 1.00 66.62 260 LEU A CA 1
ATOM 2018 C C . LEU A 1 260 ? 18.119 -9.788 -23.086 1.00 66.62 260 LEU A C 1
ATOM 2020 O O . LEU A 1 260 ? 18.521 -9.710 -24.247 1.00 66.62 260 LEU A O 1
ATOM 2024 N N . GLU A 1 261 ? 17.882 -10.965 -22.508 1.00 57.16 261 GLU A N 1
ATOM 2025 C CA . GLU A 1 261 ? 17.899 -12.216 -23.269 1.00 57.16 261 GLU A CA 1
ATOM 2026 C C . GLU A 1 261 ? 16.561 -12.381 -23.996 1.00 57.16 261 GLU A C 1
ATOM 2028 O O . GLU A 1 261 ? 15.600 -12.942 -23.466 1.00 57.16 261 GLU A O 1
ATOM 2033 N N . ILE A 1 262 ? 16.476 -11.887 -25.232 1.00 53.81 262 ILE A N 1
ATOM 2034 C CA . ILE A 1 262 ? 15.324 -12.158 -26.094 1.00 53.81 262 ILE A CA 1
ATOM 2035 C C . ILE A 1 262 ? 15.405 -13.625 -26.515 1.00 53.81 262 ILE A C 1
ATOM 2037 O O . ILE A 1 262 ? 16.057 -13.976 -27.500 1.00 53.81 262 ILE A O 1
ATOM 2041 N N . ARG A 1 263 ? 14.739 -14.515 -25.774 1.00 44.81 263 ARG A N 1
ATOM 2042 C CA . ARG A 1 263 ? 14.467 -15.866 -26.272 1.00 44.81 263 ARG A CA 1
ATOM 2043 C C . ARG A 1 263 ? 13.574 -15.729 -27.501 1.00 44.81 263 ARG A C 1
ATOM 2045 O O . ARG A 1 263 ? 12.372 -15.518 -27.372 1.00 44.81 263 ARG A O 1
ATOM 2052 N N . GLN A 1 264 ? 14.161 -15.838 -28.692 1.00 38.50 264 GLN A N 1
ATOM 2053 C CA . GLN A 1 264 ? 13.414 -15.893 -29.944 1.00 38.50 264 GLN A CA 1
ATOM 2054 C C . GLN A 1 264 ? 12.463 -17.097 -29.901 1.00 38.50 264 GLN A C 1
ATOM 2056 O O . GLN A 1 264 ? 12.861 -18.242 -30.111 1.00 38.50 264 GLN A O 1
ATOM 2061 N N . ARG A 1 265 ? 11.182 -16.854 -29.610 1.00 37.09 265 ARG A N 1
ATOM 2062 C CA . ARG A 1 265 ? 10.117 -17.836 -29.823 1.00 37.09 265 ARG A CA 1
ATOM 2063 C C . ARG A 1 265 ? 9.841 -17.902 -31.318 1.00 37.09 265 ARG A C 1
ATOM 2065 O O . ARG A 1 265 ? 9.044 -17.141 -31.850 1.00 37.09 265 ARG A O 1
ATOM 2072 N N . GLY A 1 266 ? 10.541 -18.809 -31.989 1.00 34.03 266 GLY A N 1
ATOM 2073 C CA . GLY A 1 266 ? 10.445 -18.982 -33.432 1.00 34.03 266 GLY A CA 1
ATOM 2074 C C . GLY A 1 266 ? 10.870 -20.367 -33.895 1.00 34.03 266 GLY A C 1
ATOM 2075 O O . GLY A 1 266 ? 11.771 -20.461 -34.718 1.00 34.03 266 GLY A O 1
ATOM 2076 N N . ARG A 1 267 ? 10.251 -21.423 -33.346 1.00 26.25 267 ARG A N 1
ATOM 2077 C CA . ARG A 1 267 ? 9.900 -22.700 -34.013 1.00 26.25 267 ARG A CA 1
ATOM 2078 C C . ARG A 1 267 ? 9.375 -23.702 -32.973 1.00 26.25 267 ARG A C 1
ATOM 2080 O O . ARG A 1 267 ? 10.002 -23.845 -31.925 1.00 26.25 267 ARG A O 1
ATOM 2087 N N . PRO A 1 268 ? 8.262 -24.408 -33.232 1.00 31.05 268 PRO A N 1
ATOM 2088 C CA . PRO A 1 268 ? 7.880 -25.542 -32.406 1.00 31.05 268 PRO A CA 1
ATOM 2089 C C . PRO A 1 268 ? 8.904 -26.654 -32.653 1.00 31.05 268 PRO A C 1
ATOM 2091 O O . PRO A 1 268 ? 8.938 -27.241 -33.732 1.00 31.05 268 PRO A O 1
ATOM 2094 N N . SER A 1 269 ? 9.773 -26.924 -31.681 1.00 30.52 269 SER A N 1
ATOM 2095 C CA . SER A 1 269 ? 10.515 -28.178 -31.656 1.00 30.52 269 SER A CA 1
ATOM 2096 C C . SER A 1 269 ? 9.540 -29.272 -31.240 1.00 30.52 269 SER A C 1
ATOM 2098 O O . SER A 1 269 ? 9.213 -29.454 -30.067 1.00 30.52 269 SER A O 1
ATOM 2100 N N . THR A 1 270 ? 9.034 -29.978 -32.243 1.00 27.89 270 THR A N 1
ATOM 2101 C CA . THR A 1 270 ? 8.488 -31.317 -32.085 1.00 27.89 270 THR A CA 1
ATOM 2102 C C . THR A 1 270 ? 9.458 -32.145 -31.250 1.00 27.89 270 THR A C 1
ATOM 2104 O O . THR A 1 270 ? 10.637 -32.285 -31.573 1.00 27.89 270 THR A O 1
ATOM 2107 N N . TRP A 1 271 ? 8.952 -32.669 -30.139 1.00 35.53 271 TRP A N 1
ATOM 2108 C CA . TRP A 1 271 ? 9.593 -33.748 -29.409 1.00 35.53 271 TRP A CA 1
ATOM 2109 C C . TRP A 1 271 ? 9.768 -34.934 -30.357 1.00 35.53 271 TRP A C 1
ATOM 2111 O O . TRP A 1 271 ? 8.783 -35.493 -30.833 1.00 35.53 271 TRP A O 1
ATOM 2121 N N . GLY A 1 272 ? 11.014 -35.307 -30.633 1.00 35.12 272 GLY A N 1
ATOM 2122 C CA . GLY A 1 272 ? 11.324 -36.534 -31.354 1.00 35.12 272 GLY A CA 1
ATOM 2123 C C . GLY A 1 272 ? 12.572 -36.416 -32.214 1.00 35.12 272 GLY A C 1
ATOM 2124 O O . GLY A 1 272 ? 12.547 -35.783 -33.263 1.00 35.12 272 GLY A O 1
ATOM 2125 N N . SER A 1 273 ? 13.600 -37.157 -31.804 1.00 30.38 273 SER A N 1
ATOM 2126 C CA . SER A 1 273 ? 14.856 -37.446 -32.513 1.00 30.38 273 SER A CA 1
ATOM 2127 C C . SER A 1 273 ? 15.998 -36.469 -32.242 1.00 30.38 273 SER A C 1
ATOM 2129 O O . SER A 1 273 ? 15.975 -35.304 -32.628 1.00 30.38 273 SER A O 1
ATOM 2131 N N . ALA A 1 274 ? 17.021 -37.000 -31.570 1.00 42.38 274 ALA A N 1
ATOM 2132 C CA . ALA A 1 274 ? 18.315 -36.369 -31.379 1.00 42.38 274 ALA A CA 1
ATOM 2133 C C . ALA A 1 274 ? 18.969 -36.032 -32.730 1.00 42.38 274 ALA A C 1
ATOM 2135 O O . ALA A 1 274 ? 19.053 -36.912 -33.590 1.00 42.38 274 ALA A O 1
ATOM 2136 N N . PRO A 1 275 ? 19.494 -34.808 -32.898 1.00 31.64 275 PRO A N 1
ATOM 2137 C CA . PRO A 1 275 ? 20.504 -34.525 -33.901 1.00 31.64 275 PRO A CA 1
ATOM 2138 C C . PRO A 1 275 ? 21.853 -34.199 -33.243 1.00 31.64 275 PRO A C 1
ATOM 2140 O O . PRO A 1 275 ? 21.938 -33.509 -32.229 1.00 31.64 275 PRO A O 1
ATOM 2143 N N . GLU A 1 276 ? 22.896 -34.726 -33.873 1.00 30.47 276 GLU A N 1
ATOM 2144 C CA . GLU A 1 276 ? 24.329 -34.536 -33.640 1.00 30.47 276 GLU A CA 1
ATOM 2145 C C . GLU A 1 276 ? 24.789 -33.089 -33.355 1.00 30.47 276 GLU A C 1
ATOM 2147 O O . GLU A 1 276 ? 24.132 -32.123 -33.760 1.00 30.47 276 GLU A O 1
ATOM 2152 N N . PRO A 1 277 ? 25.965 -32.917 -32.711 1.00 33.97 277 PRO A N 1
ATOM 2153 C CA . PRO A 1 277 ? 26.466 -31.616 -32.294 1.00 33.97 277 PRO A CA 1
ATOM 2154 C C . PRO A 1 277 ? 26.885 -30.784 -33.509 1.00 33.97 277 PRO A C 1
ATOM 2156 O O . PRO A 1 277 ? 27.990 -30.911 -34.033 1.00 33.97 277 PRO A O 1
ATOM 2159 N N . ARG A 1 278 ? 26.005 -29.882 -33.941 1.00 30.48 278 ARG A N 1
ATOM 2160 C CA . ARG A 1 278 ? 26.377 -28.754 -34.796 1.00 30.48 278 ARG A CA 1
ATOM 2161 C C . ARG A 1 278 ? 26.557 -27.521 -33.923 1.00 30.48 278 ARG A C 1
ATOM 2163 O O . ARG A 1 278 ? 25.606 -26.969 -33.379 1.00 30.48 278 ARG A O 1
ATOM 2170 N N . THR A 1 279 ? 27.821 -27.149 -33.789 1.00 38.28 279 THR A N 1
ATOM 2171 C CA . THR A 1 279 ? 28.366 -25.925 -33.206 1.00 38.28 279 THR A CA 1
ATOM 2172 C C . THR A 1 279 ? 27.577 -24.686 -33.633 1.00 38.28 279 THR A C 1
ATOM 2174 O O . THR A 1 279 ? 27.711 -24.192 -34.750 1.00 38.28 279 THR A O 1
ATOM 2177 N N . ALA A 1 280 ? 26.779 -24.149 -32.711 1.00 33.06 280 ALA A N 1
ATOM 2178 C CA . ALA A 1 280 ? 26.489 -22.721 -32.688 1.00 33.06 280 ALA A CA 1
ATOM 2179 C C . ALA A 1 280 ? 27.752 -21.994 -32.178 1.00 33.06 280 ALA A C 1
ATOM 2181 O O . ALA A 1 280 ? 28.409 -22.521 -31.276 1.00 33.06 280 ALA A O 1
ATOM 2182 N N . PRO A 1 281 ? 28.126 -20.821 -32.718 1.00 38.22 281 PRO A N 1
ATOM 2183 C CA . PRO A 1 281 ? 29.202 -20.029 -32.145 1.00 38.22 281 PRO A CA 1
ATOM 2184 C C . PRO A 1 281 ? 28.706 -19.474 -30.810 1.00 38.22 281 PRO A C 1
ATOM 2186 O O . PRO A 1 281 ? 27.925 -18.525 -30.750 1.00 38.22 281 PRO A O 1
ATOM 2189 N N . ASP A 1 282 ? 29.115 -20.136 -29.737 1.00 43.56 282 ASP A N 1
ATOM 2190 C CA . ASP A 1 282 ? 28.872 -19.725 -28.367 1.00 43.56 282 ASP A CA 1
ATOM 2191 C C . ASP A 1 282 ? 29.634 -18.410 -28.116 1.00 43.56 282 ASP A C 1
ATOM 2193 O O . ASP A 1 282 ? 30.859 -18.369 -27.976 1.00 43.56 282 ASP A O 1
ATOM 2197 N N . LEU A 1 283 ? 28.894 -17.295 -28.110 1.00 45.25 283 LEU A N 1
ATOM 2198 C CA . LEU A 1 283 ? 29.416 -15.971 -27.757 1.00 45.25 283 LEU A CA 1
ATOM 2199 C C . LEU A 1 283 ? 30.076 -15.971 -26.362 1.00 45.25 283 LEU A C 1
ATOM 2201 O O . LEU A 1 283 ? 30.969 -15.157 -26.122 1.00 45.25 283 LEU A O 1
ATOM 2205 N N . GLY A 1 284 ? 29.702 -16.908 -25.478 1.00 51.53 284 GLY A N 1
ATOM 2206 C CA . GLY A 1 284 ? 30.362 -17.143 -24.195 1.00 51.53 284 GLY A CA 1
ATOM 2207 C C . GLY A 1 284 ? 31.776 -17.713 -24.339 1.00 51.53 284 GLY A C 1
ATOM 2208 O O . GLY A 1 284 ? 32.676 -17.278 -23.619 1.00 51.53 284 GLY A O 1
ATOM 2209 N N . THR A 1 285 ? 32.030 -18.603 -25.310 1.00 57.78 285 THR A N 1
ATOM 2210 C CA . THR A 1 285 ? 33.376 -19.163 -25.530 1.00 57.78 285 THR A CA 1
ATOM 2211 C C . THR A 1 285 ? 34.333 -18.124 -26.105 1.00 57.78 285 THR A C 1
ATOM 2213 O O . THR A 1 285 ? 35.495 -18.082 -25.711 1.00 57.78 285 THR A O 1
ATOM 2216 N N . HIS A 1 286 ? 33.874 -17.258 -27.016 1.00 66.44 286 HIS A N 1
ATOM 2217 C CA . HIS A 1 286 ? 34.727 -16.214 -27.598 1.00 66.44 286 HIS A CA 1
ATOM 2218 C C . HIS A 1 286 ? 35.152 -15.174 -26.560 1.00 66.44 286 HIS A C 1
ATOM 2220 O O . HIS A 1 286 ? 36.322 -14.792 -26.515 1.00 66.44 286 HIS A O 1
ATOM 2226 N N . GLU A 1 287 ? 34.226 -14.754 -25.696 1.00 76.38 287 GLU A N 1
ATOM 2227 C CA . GLU A 1 287 ? 34.535 -13.832 -24.606 1.00 76.38 287 GLU A CA 1
ATOM 2228 C C . GLU A 1 287 ? 35.464 -14.479 -23.569 1.00 76.38 287 GLU A C 1
ATOM 2230 O O . GLU A 1 287 ? 36.465 -13.874 -23.178 1.00 76.38 287 GLU A O 1
ATOM 2235 N N . MET A 1 288 ? 35.187 -15.725 -23.169 1.00 79.38 288 MET A N 1
ATOM 2236 C CA . MET A 1 288 ? 36.038 -16.468 -22.240 1.00 79.38 288 MET A CA 1
ATOM 2237 C C . MET A 1 288 ? 37.456 -16.656 -22.801 1.00 79.38 288 MET A C 1
ATOM 2239 O O . MET A 1 288 ? 38.433 -16.379 -22.105 1.00 79.38 288 MET A O 1
ATOM 2243 N N . ASN A 1 289 ? 37.584 -17.047 -24.071 1.00 80.50 289 ASN A N 1
ATOM 2244 C CA . ASN A 1 289 ? 38.876 -17.233 -24.734 1.00 80.50 289 ASN A CA 1
ATOM 2245 C C . ASN A 1 289 ? 39.650 -15.915 -24.872 1.00 80.50 289 ASN A C 1
ATOM 2247 O O . ASN A 1 289 ? 40.862 -15.901 -24.666 1.00 80.50 289 ASN A O 1
ATOM 2251 N N . ALA A 1 290 ? 38.970 -14.800 -25.157 1.00 82.75 290 ALA A N 1
ATOM 2252 C CA . ALA A 1 290 ? 39.598 -13.479 -25.204 1.00 82.75 290 ALA A CA 1
ATOM 2253 C C . ALA A 1 290 ? 40.125 -13.044 -23.825 1.00 82.75 290 ALA A C 1
ATOM 2255 O O . ALA A 1 290 ? 41.227 -12.500 -23.727 1.00 82.75 290 ALA A O 1
ATOM 2256 N N . ILE A 1 291 ? 39.376 -13.327 -22.753 1.00 84.56 291 ILE A N 1
ATOM 2257 C CA . ILE A 1 291 ? 39.803 -13.055 -21.373 1.00 84.56 291 ILE A CA 1
ATOM 2258 C C . ILE A 1 291 ? 41.017 -13.907 -21.000 1.00 84.56 291 ILE A C 1
ATOM 2260 O O . ILE A 1 291 ? 41.992 -13.372 -20.474 1.00 84.56 291 ILE A O 1
ATOM 2264 N N . ILE A 1 292 ? 40.989 -15.206 -21.306 1.00 85.56 292 ILE A N 1
ATOM 2265 C CA . ILE A 1 292 ? 42.108 -16.118 -21.043 1.00 85.56 292 ILE A CA 1
ATOM 2266 C C . ILE A 1 292 ? 43.357 -15.671 -21.816 1.00 85.56 292 ILE A C 1
ATOM 2268 O O . ILE A 1 292 ? 44.415 -15.524 -21.213 1.00 85.56 292 ILE A O 1
ATOM 2272 N N . ALA A 1 293 ? 43.243 -15.371 -23.113 1.00 84.56 293 ALA A N 1
ATOM 2273 C CA . ALA A 1 293 ? 44.367 -14.906 -23.928 1.00 84.56 293 ALA A CA 1
ATOM 2274 C C . ALA A 1 293 ? 44.978 -13.600 -23.388 1.00 84.56 293 ALA A C 1
ATOM 2276 O O . ALA A 1 293 ? 46.193 -13.495 -23.228 1.00 84.56 293 ALA A O 1
ATOM 2277 N N . ALA A 1 294 ? 44.141 -12.623 -23.024 1.00 85.44 294 ALA A N 1
ATOM 2278 C CA . ALA A 1 294 ? 44.610 -11.360 -22.463 1.00 85.44 294 ALA A CA 1
ATOM 2279 C C . ALA A 1 294 ? 45.274 -11.524 -21.084 1.00 85.44 294 ALA A C 1
ATOM 2281 O O . ALA A 1 294 ? 46.220 -10.796 -20.780 1.00 85.44 294 ALA A O 1
ATOM 2282 N N . LEU A 1 295 ? 44.803 -12.453 -20.244 1.00 86.81 295 LEU A N 1
ATOM 2283 C CA . LEU A 1 295 ? 45.406 -12.747 -18.938 1.00 86.81 295 LEU A CA 1
ATOM 2284 C C . LEU A 1 295 ? 46.740 -13.491 -19.068 1.00 86.81 295 LEU A C 1
ATOM 2286 O O . LEU A 1 295 ? 47.681 -13.150 -18.350 1.00 86.81 295 LEU A O 1
ATOM 2290 N N . THR A 1 296 ? 46.847 -14.437 -20.002 1.00 85.94 296 THR A N 1
ATOM 2291 C CA . THR A 1 296 ? 48.085 -15.181 -20.281 1.00 85.94 296 THR A CA 1
ATOM 2292 C C . THR A 1 296 ? 49.168 -14.266 -20.855 1.00 85.94 296 THR A C 1
ATOM 2294 O O . THR A 1 296 ? 50.278 -14.217 -20.327 1.00 85.94 296 THR A O 1
ATOM 2297 N N . ASP A 1 297 ? 48.836 -13.447 -21.857 1.00 84.25 297 ASP A N 1
ATOM 2298 C CA . ASP A 1 297 ? 49.784 -12.517 -22.486 1.00 84.25 297 ASP A CA 1
ATOM 2299 C C . ASP A 1 297 ? 50.327 -11.450 -21.527 1.00 84.25 297 ASP A C 1
ATOM 2301 O O . ASP A 1 297 ? 51.416 -10.906 -21.718 1.00 84.25 297 ASP A O 1
ATOM 2305 N N . THR A 1 298 ? 49.541 -11.102 -20.509 1.00 86.50 298 THR A N 1
ATOM 2306 C CA . THR A 1 298 ? 49.885 -10.062 -19.533 1.00 86.50 298 THR A CA 1
ATOM 2307 C C . THR A 1 298 ? 50.378 -10.633 -18.205 1.00 86.50 298 THR A C 1
ATOM 2309 O O . THR A 1 298 ? 50.559 -9.865 -17.257 1.00 86.50 298 THR A O 1
ATOM 2312 N N . ARG A 1 299 ? 50.607 -11.956 -18.128 1.00 84.44 299 ARG A N 1
ATOM 2313 C CA . ARG A 1 299 ? 51.057 -12.687 -16.926 1.00 84.44 299 ARG A CA 1
ATOM 2314 C C . ARG A 1 299 ? 50.228 -12.354 -15.680 1.00 84.44 299 ARG A C 1
ATOM 2316 O O . ARG A 1 299 ? 50.752 -12.030 -14.614 1.00 84.44 299 ARG A O 1
ATOM 2323 N N . GLY A 1 300 ? 48.905 -12.324 -15.837 1.00 78.25 300 GLY A N 1
ATOM 2324 C CA . GLY A 1 300 ? 47.975 -12.024 -14.747 1.00 78.25 300 GLY A CA 1
ATOM 2325 C C . GLY A 1 300 ? 47.948 -10.552 -14.307 1.00 78.25 300 GLY A C 1
ATOM 2326 O O . GLY A 1 300 ? 47.417 -10.239 -13.234 1.00 78.25 300 GLY A O 1
ATOM 2327 N N . ASN A 1 301 ? 48.486 -9.617 -15.104 1.00 84.31 301 ASN A N 1
ATOM 2328 C CA . ASN A 1 301 ? 48.356 -8.184 -14.843 1.00 84.31 301 ASN A CA 1
ATOM 2329 C C . ASN A 1 301 ? 46.976 -7.662 -15.274 1.00 84.31 301 ASN A C 1
ATOM 2331 O O . ASN A 1 301 ? 46.770 -7.197 -16.395 1.00 84.31 301 ASN A O 1
ATOM 2335 N N . ILE A 1 302 ? 46.041 -7.660 -14.323 1.00 82.94 302 ILE A N 1
ATOM 2336 C CA . ILE A 1 302 ? 44.641 -7.242 -14.506 1.00 82.94 302 ILE A CA 1
ATOM 2337 C C . ILE A 1 302 ? 44.490 -5.845 -15.108 1.00 82.94 302 ILE A C 1
ATOM 2339 O O . ILE A 1 302 ? 43.573 -5.612 -15.891 1.00 82.94 302 ILE A O 1
ATOM 2343 N N . ARG A 1 303 ? 45.382 -4.901 -14.784 1.00 78.06 303 ARG A N 1
ATOM 2344 C CA . ARG A 1 303 ? 45.316 -3.547 -15.352 1.00 78.06 303 ARG A CA 1
ATOM 2345 C C . ARG A 1 303 ? 45.594 -3.571 -16.855 1.00 78.06 303 ARG A C 1
ATOM 2347 O O . ARG A 1 303 ? 44.882 -2.907 -17.602 1.00 78.06 303 ARG A O 1
ATOM 2354 N N . LEU A 1 304 ? 46.612 -4.319 -17.270 1.00 78.81 304 LEU A N 1
ATOM 2355 C CA . LEU A 1 304 ? 47.037 -4.410 -18.663 1.00 78.81 304 LEU A CA 1
ATOM 2356 C C . LEU A 1 304 ? 46.072 -5.276 -19.489 1.00 78.81 304 LEU A C 1
ATOM 2358 O O . LEU A 1 304 ? 45.730 -4.905 -20.609 1.00 78.81 304 LEU A O 1
ATOM 2362 N N . ALA A 1 305 ? 45.563 -6.368 -18.908 1.00 82.19 305 ALA A N 1
ATOM 2363 C CA . ALA A 1 305 ? 44.532 -7.210 -19.515 1.00 82.19 305 ALA A CA 1
ATOM 2364 C C . ALA A 1 305 ? 43.225 -6.437 -19.751 1.00 82.19 305 ALA A C 1
ATOM 2366 O O . ALA A 1 305 ? 42.669 -6.477 -20.845 1.00 82.19 305 ALA A O 1
ATOM 2367 N N . ALA A 1 306 ? 42.764 -5.672 -18.754 1.00 80.88 306 ALA A N 1
ATOM 2368 C CA . ALA A 1 306 ? 41.552 -4.862 -18.865 1.00 80.88 306 ALA A CA 1
ATOM 2369 C C . ALA A 1 306 ? 41.697 -3.762 -19.930 1.00 80.88 306 ALA A C 1
ATOM 2371 O O . ALA A 1 306 ? 40.778 -3.540 -20.714 1.00 80.88 306 ALA A O 1
ATOM 2372 N N . GLN A 1 307 ? 42.876 -3.136 -20.018 1.00 78.81 307 GLN A N 1
ATOM 2373 C CA . GLN A 1 307 ? 43.175 -2.137 -21.045 1.00 78.81 307 GLN A CA 1
ATOM 2374 C C . GLN A 1 307 ? 43.196 -2.739 -22.459 1.00 78.81 307 GLN A C 1
ATOM 2376 O O . GLN A 1 307 ? 42.649 -2.136 -23.376 1.00 78.81 307 GLN A O 1
ATOM 2381 N N . ARG A 1 308 ? 43.771 -3.937 -22.639 1.00 80.81 308 ARG A N 1
ATOM 2382 C CA . ARG A 1 308 ? 43.767 -4.654 -23.928 1.00 80.81 308 ARG A CA 1
ATOM 2383 C C . ARG A 1 308 ? 42.371 -5.083 -24.371 1.00 80.81 308 ARG A C 1
ATOM 2385 O O . ARG A 1 308 ? 42.070 -5.041 -25.556 1.00 80.81 308 ARG A O 1
ATOM 2392 N N . LEU A 1 309 ? 41.528 -5.475 -23.421 1.00 80.00 309 LEU A N 1
ATOM 2393 C CA . LEU A 1 309 ? 40.141 -5.869 -23.670 1.00 80.00 309 LEU A CA 1
ATOM 2394 C C . LEU A 1 309 ? 39.174 -4.674 -23.727 1.00 80.00 309 LEU A C 1
ATOM 2396 O O . LEU A 1 309 ? 37.977 -4.877 -23.902 1.00 80.00 309 LEU A O 1
ATOM 2400 N N . ASN A 1 310 ? 39.677 -3.444 -23.569 1.00 79.62 310 ASN A N 1
ATOM 2401 C CA . ASN A 1 310 ? 38.897 -2.207 -23.512 1.00 79.62 310 ASN A CA 1
ATOM 2402 C C . ASN A 1 310 ? 37.744 -2.246 -22.483 1.00 79.62 310 ASN A C 1
ATOM 2404 O O . ASN A 1 310 ? 36.648 -1.741 -22.719 1.00 79.62 310 ASN A O 1
ATOM 2408 N N . VAL A 1 311 ? 37.991 -2.868 -21.326 1.00 79.31 311 VAL A N 1
ATOM 2409 C CA . VAL A 1 311 ? 37.047 -2.972 -20.203 1.00 79.31 311 VAL A CA 1
ATOM 2410 C C . VAL A 1 311 ? 37.639 -2.347 -18.942 1.00 79.31 311 VAL A C 1
ATOM 2412 O O . VAL A 1 311 ? 38.853 -2.241 -18.776 1.00 79.31 311 VAL A O 1
ATOM 2415 N N . SER A 1 312 ? 36.788 -1.935 -18.001 1.00 72.75 312 SER A N 1
ATOM 2416 C CA . SER A 1 312 ? 37.260 -1.476 -16.691 1.00 72.75 312 SER A CA 1
ATOM 2417 C C . SER A 1 312 ? 37.826 -2.646 -15.873 1.00 72.75 312 SER A C 1
ATOM 2419 O O . SER A 1 312 ? 37.425 -3.796 -16.055 1.00 72.75 312 SER A O 1
ATOM 2421 N N . ARG A 1 313 ? 38.728 -2.372 -14.918 1.00 74.00 313 ARG A N 1
ATOM 2422 C CA . ARG A 1 313 ? 39.281 -3.424 -14.035 1.00 74.00 313 ARG A CA 1
ATOM 2423 C C . ARG A 1 313 ? 38.180 -4.177 -13.284 1.00 74.00 313 ARG A C 1
ATOM 2425 O O . ARG A 1 313 ? 38.223 -5.398 -13.215 1.00 74.00 313 ARG A O 1
ATOM 2432 N N . GLY A 1 314 ? 37.182 -3.455 -12.767 1.00 62.69 314 GLY A N 1
ATOM 2433 C CA . GLY A 1 314 ? 36.015 -4.056 -12.114 1.00 62.69 314 GLY A CA 1
ATOM 2434 C C . GLY A 1 314 ? 35.161 -4.885 -13.079 1.00 62.69 314 GLY A C 1
ATOM 2435 O O . GLY A 1 314 ? 34.711 -5.970 -12.726 1.00 62.69 314 GLY A O 1
ATOM 2436 N N . GLY A 1 315 ? 35.010 -4.429 -14.328 1.00 68.50 315 GLY A N 1
ATOM 2437 C CA . GLY A 1 315 ? 34.330 -5.180 -15.385 1.00 68.50 315 GLY A CA 1
ATOM 2438 C C . GLY A 1 315 ? 35.037 -6.492 -15.726 1.00 68.50 315 GLY A C 1
ATOM 2439 O O . GLY A 1 315 ? 34.373 -7.515 -15.881 1.00 68.50 315 GLY A O 1
ATOM 2440 N N . LEU A 1 316 ? 36.373 -6.489 -15.772 1.00 79.75 316 LEU A N 1
ATOM 2441 C CA . LEU A 1 316 ? 37.162 -7.705 -15.959 1.00 79.75 316 LEU A CA 1
ATOM 2442 C C . LEU A 1 316 ? 37.003 -8.669 -14.772 1.00 79.75 316 LEU A C 1
ATOM 2444 O O . LEU A 1 316 ? 36.762 -9.848 -15.000 1.00 79.75 316 LEU A O 1
ATOM 2448 N N . TYR A 1 317 ? 37.037 -8.182 -13.526 1.00 78.00 317 TYR A N 1
ATOM 2449 C CA . TYR A 1 317 ? 36.797 -9.013 -12.333 1.00 78.00 317 TYR A CA 1
ATOM 2450 C C . TYR A 1 317 ? 35.424 -9.697 -12.348 1.00 78.00 317 TYR A C 1
ATOM 2452 O O . TYR A 1 317 ? 35.328 -10.894 -12.079 1.00 78.00 317 TYR A O 1
ATOM 2460 N N . ASN A 1 318 ? 34.368 -8.967 -12.710 1.00 72.25 318 ASN A N 1
ATOM 2461 C CA . ASN A 1 318 ? 33.018 -9.525 -12.785 1.00 72.25 318 ASN A CA 1
ATOM 2462 C C . ASN A 1 318 ? 32.901 -10.586 -13.887 1.00 72.25 318 ASN A C 1
ATOM 2464 O O . ASN A 1 318 ? 32.276 -11.626 -13.677 1.00 72.25 318 ASN A O 1
ATOM 2468 N N . LYS A 1 319 ? 33.545 -10.361 -15.041 1.00 78.12 319 LYS A N 1
ATOM 2469 C CA . LYS A 1 319 ? 33.606 -11.351 -16.126 1.00 78.12 319 LYS A CA 1
ATOM 2470 C C . LYS A 1 319 ? 34.406 -12.592 -15.713 1.00 78.12 319 LYS A C 1
ATOM 2472 O O . LYS A 1 319 ? 33.945 -13.702 -15.936 1.00 78.12 319 LYS A O 1
ATOM 2477 N N . MET A 1 320 ? 35.547 -12.428 -15.041 1.00 80.69 320 MET A N 1
ATOM 2478 C CA . MET A 1 320 ? 36.337 -13.546 -14.508 1.00 80.69 320 MET A CA 1
ATOM 2479 C C . MET A 1 320 ? 35.553 -14.375 -13.484 1.00 80.69 320 MET A C 1
ATOM 2481 O O . MET A 1 320 ? 35.572 -15.599 -13.560 1.00 80.69 320 MET A O 1
ATOM 2485 N N . SER A 1 321 ? 34.817 -13.718 -12.582 1.00 74.56 321 SER A N 1
ATOM 2486 C CA . SER A 1 321 ? 33.958 -14.382 -11.593 1.00 74.56 321 SER A CA 1
ATOM 2487 C C . SER A 1 321 ? 32.836 -15.191 -12.257 1.00 74.56 321 SER A C 1
ATOM 2489 O O . SER A 1 321 ? 32.601 -16.339 -11.890 1.00 74.56 321 SER A O 1
ATOM 2491 N N . ARG A 1 322 ? 32.212 -14.641 -13.312 1.00 73.19 322 ARG A N 1
ATOM 2492 C CA . ARG A 1 322 ? 31.173 -15.322 -14.106 1.00 73.19 322 ARG A CA 1
ATOM 2493 C C . ARG A 1 322 ? 31.670 -16.612 -14.773 1.00 73.19 322 ARG A C 1
ATOM 2495 O O . ARG A 1 322 ? 30.895 -17.553 -14.890 1.00 73.19 322 ARG A O 1
ATOM 2502 N N . TYR A 1 323 ? 32.938 -16.654 -15.185 1.00 76.94 323 TYR A N 1
ATOM 2503 C CA . TYR A 1 323 ? 33.568 -17.815 -15.832 1.00 76.94 323 TYR A CA 1
ATOM 2504 C C . TYR A 1 323 ? 34.420 -18.673 -14.875 1.00 76.94 323 TYR A C 1
ATOM 2506 O O . TYR A 1 323 ? 35.089 -19.603 -15.316 1.00 76.94 323 TYR A O 1
ATOM 2514 N N . GLY A 1 324 ? 34.430 -18.370 -13.571 1.00 75.94 324 GLY A N 1
ATOM 2515 C CA . GLY A 1 324 ? 35.214 -19.112 -12.576 1.00 75.94 324 GLY A CA 1
ATOM 2516 C C . GLY A 1 324 ? 36.740 -18.980 -12.717 1.00 75.94 324 GLY A C 1
ATOM 2517 O O . GLY A 1 324 ? 37.479 -19.808 -12.184 1.00 75.94 324 GLY A O 1
ATOM 2518 N N . LEU A 1 325 ? 37.235 -17.952 -13.415 1.00 80.94 325 LEU A N 1
ATOM 2519 C CA . LEU A 1 325 ? 38.664 -17.735 -13.662 1.00 80.94 325 LEU A CA 1
ATOM 2520 C C . LEU A 1 325 ? 39.336 -17.049 -12.464 1.00 80.94 325 LEU A C 1
ATOM 2522 O O . LEU A 1 325 ? 38.910 -15.981 -12.021 1.00 80.94 325 LEU A O 1
ATOM 2526 N N . LYS A 1 326 ? 40.439 -17.624 -11.969 1.00 81.38 326 LYS A N 1
ATOM 2527 C CA . LYS A 1 326 ? 41.261 -17.040 -10.894 1.00 81.38 326 LYS A CA 1
ATOM 2528 C C . LYS A 1 326 ? 42.535 -16.419 -11.459 1.00 81.38 326 LYS A C 1
ATOM 2530 O O . LYS A 1 326 ? 43.233 -17.052 -12.242 1.00 81.38 326 LYS A O 1
ATOM 2535 N N . VAL A 1 327 ? 42.860 -15.199 -11.022 1.00 77.19 327 VAL A N 1
ATOM 2536 C CA . VAL A 1 327 ? 44.049 -14.444 -11.472 1.00 77.19 327 VAL A CA 1
ATOM 2537 C C . VAL A 1 327 ? 45.348 -15.209 -11.205 1.00 77.19 327 VAL A C 1
ATOM 2539 O O . VAL A 1 327 ? 46.261 -15.177 -12.026 1.00 77.19 327 VAL A O 1
ATOM 2542 N N . ASP A 1 328 ? 45.415 -15.913 -10.074 1.00 75.69 328 ASP A N 1
ATOM 2543 C CA . ASP A 1 328 ? 46.625 -16.605 -9.619 1.00 75.69 328 ASP A CA 1
ATOM 2544 C C . ASP A 1 328 ? 47.030 -17.768 -10.532 1.00 75.69 328 ASP A C 1
ATOM 2546 O O . ASP A 1 328 ? 48.201 -18.124 -10.576 1.00 75.69 328 ASP A O 1
ATOM 2550 N N . ALA A 1 329 ? 46.099 -18.301 -11.330 1.00 76.00 329 ALA A N 1
ATOM 2551 C CA . ALA A 1 329 ? 46.387 -19.343 -12.316 1.00 76.00 329 ALA A CA 1
ATOM 2552 C C . ALA A 1 329 ? 47.191 -18.837 -13.533 1.00 76.00 329 ALA A C 1
ATOM 2554 O O . ALA A 1 329 ? 47.701 -19.646 -14.300 1.00 76.00 329 ALA A O 1
ATOM 2555 N N . PHE A 1 330 ? 47.305 -17.515 -13.715 1.00 79.00 330 PHE A N 1
ATOM 2556 C CA . PHE A 1 330 ? 47.966 -16.879 -14.865 1.00 79.00 330 PHE A CA 1
ATOM 2557 C C . PHE A 1 330 ? 49.193 -16.048 -14.466 1.00 79.00 330 PHE A C 1
ATOM 2559 O O . PHE A 1 330 ? 49.781 -15.359 -15.302 1.00 79.00 330 PHE A O 1
ATOM 2566 N N . ARG A 1 331 ? 49.566 -16.079 -13.182 1.00 74.44 331 ARG A N 1
ATOM 2567 C CA . ARG A 1 331 ? 50.787 -15.458 -12.667 1.00 74.44 331 ARG A CA 1
ATOM 2568 C C . ARG A 1 331 ? 51.906 -16.495 -12.714 1.00 74.44 331 ARG A C 1
ATOM 2570 O O . ARG A 1 331 ? 51.967 -17.381 -11.868 1.00 74.44 331 ARG A O 1
ATOM 2577 N N . SER A 1 332 ? 52.756 -16.387 -13.729 1.00 59.47 332 SER A N 1
ATOM 2578 C CA . SER A 1 332 ? 54.049 -17.075 -13.832 1.00 59.47 332 SER A CA 1
ATOM 2579 C C . SER A 1 332 ? 55.162 -16.043 -13.880 1.00 59.47 332 SER A C 1
ATOM 2581 O O . SER A 1 332 ? 54.986 -15.023 -14.589 1.00 59.47 332 SER A O 1
#

pLDDT: mean 78.66, std 15.34, range [26.25, 95.0]

Foldseek 3Di:
DVVVVVVVVVLVVVVVPLKWKFKWAQQQATQDTHPSLCVLLVHDPPRHRPHPCLSFDKPDDVLQRHFDHDWDFQDWMWGQHPVRDIFTWGWTWDDDPVGIIMIITHGQDAAEDEAEAPLPDDPVVLVQVLCCLPVQWHDDVPHPDIDHHRHHYDYYHPDDVVVCCVVVNHPPSSCVSNVPDDDDDDACLVVLVCLQVLLQVLLVVLCVVVVHLAREADPQLSVVSSLDNCPDGSVVSSVQSNQLSVVDPDNYRYNVSRPDDPPPPPDPPDPDDDDDDDDDPDPLVVVVVLLVVLLQVVQLPLVRSCVVVVHDSVRSVVSCVVVVHDSVVRHD

Radius of gyration: 33.92 Å; chains: 1; bounding box: 82×86×75 Å